Protein AF-A0A6H1TXL0-F1 (afdb_monomer_lite)

Structure (mmCIF, N/CA/C/O backbone):
data_AF-A0A6H1TXL0-F1
#
_entry.id   AF-A0A6H1TXL0-F1
#
loop_
_atom_site.group_PDB
_atom_site.id
_atom_site.type_symbol
_atom_site.label_atom_id
_atom_site.label_alt_id
_atom_site.label_comp_id
_atom_site.label_asym_id
_atom_site.label_entity_id
_atom_site.label_seq_id
_atom_site.pdbx_PDB_ins_code
_atom_site.Cartn_x
_atom_site.Cartn_y
_atom_site.Cartn_z
_atom_site.occupancy
_atom_site.B_iso_or_equiv
_atom_site.auth_seq_id
_atom_site.auth_comp_id
_atom_site.auth_asym_id
_atom_site.auth_atom_id
_atom_site.pdbx_PDB_model_num
ATOM 1 N N . MET A 1 1 ? -19.248 -15.269 4.888 1.00 88.00 1 MET A N 1
ATOM 2 C CA . MET A 1 1 ? -17.971 -15.204 5.630 1.00 88.00 1 MET A CA 1
ATOM 3 C C . MET A 1 1 ? -17.251 -13.867 5.451 1.00 88.00 1 MET A C 1
ATOM 5 O O . MET A 1 1 ? -17.210 -13.134 6.424 1.00 88.00 1 MET A O 1
ATOM 9 N N . LEU A 1 2 ? -16.731 -13.494 4.269 1.00 94.62 2 LEU A N 1
ATOM 10 C CA . LEU A 1 2 ? -15.986 -12.222 4.101 1.00 94.62 2 LEU A CA 1
ATOM 11 C C . LEU A 1 2 ? -16.829 -10.954 4.367 1.00 94.62 2 LEU A C 1
ATOM 13 O O . LEU A 1 2 ? -16.350 -10.015 4.999 1.00 94.62 2 LEU A O 1
ATOM 17 N N . GLU A 1 3 ? -18.099 -10.939 3.955 1.00 94.81 3 GLU A N 1
ATOM 18 C CA . GLU A 1 3 ? -19.028 -9.833 4.253 1.00 94.81 3 GLU A CA 1
ATOM 19 C C . GLU A 1 3 ? -19.375 -9.744 5.749 1.00 94.81 3 GLU A C 1
ATOM 21 O O . GLU A 1 3 ? -19.345 -8.669 6.339 1.00 94.81 3 GLU A O 1
ATOM 26 N N . GLU A 1 4 ? -19.658 -10.879 6.394 1.00 96.31 4 GLU A N 1
ATOM 27 C CA . GLU A 1 4 ? -19.942 -10.940 7.838 1.00 96.31 4 GLU A CA 1
ATOM 28 C C . GLU A 1 4 ? -18.731 -10.473 8.658 1.00 96.31 4 GLU A C 1
ATOM 30 O O . GLU A 1 4 ? -18.871 -9.738 9.637 1.00 96.31 4 GLU A O 1
ATOM 35 N N . ASN A 1 5 ? -17.533 -10.860 8.218 1.00 97.69 5 ASN A N 1
ATOM 36 C CA . ASN A 1 5 ? -16.262 -10.399 8.755 1.00 97.69 5 ASN A CA 1
ATOM 37 C C . ASN A 1 5 ? -16.117 -8.875 8.641 1.00 97.69 5 ASN A C 1
ATOM 39 O O . ASN A 1 5 ? -15.730 -8.235 9.622 1.00 97.69 5 ASN A O 1
ATOM 43 N N . ARG A 1 6 ? -16.480 -8.281 7.492 1.00 97.44 6 ARG A N 1
ATOM 44 C CA . ARG A 1 6 ? -16.504 -6.820 7.317 1.00 97.44 6 ARG A CA 1
ATOM 45 C C . ARG A 1 6 ? -17.437 -6.163 8.333 1.00 97.44 6 ARG A C 1
ATOM 47 O O . ARG A 1 6 ? -17.017 -5.235 9.017 1.00 97.44 6 ARG A O 1
ATOM 54 N N . GLU A 1 7 ? -18.677 -6.630 8.466 1.00 97.31 7 GLU A N 1
ATOM 55 C CA . GLU A 1 7 ? -19.635 -6.015 9.396 1.00 97.31 7 GLU A CA 1
ATOM 56 C C . GLU A 1 7 ? -19.170 -6.117 10.854 1.00 97.31 7 GLU A C 1
ATOM 58 O O . GLU A 1 7 ? -19.226 -5.134 11.595 1.00 97.31 7 GLU A O 1
ATOM 63 N N . ARG A 1 8 ? -18.621 -7.270 11.254 1.00 97.69 8 ARG A N 1
ATOM 64 C CA . ARG A 1 8 ? -18.026 -7.460 12.584 1.00 97.69 8 ARG A CA 1
ATOM 65 C C . ARG A 1 8 ? -16.848 -6.513 12.824 1.00 97.69 8 ARG A C 1
ATOM 67 O O . ARG A 1 8 ? -16.757 -5.916 13.896 1.00 97.69 8 ARG A O 1
ATOM 74 N N . ALA A 1 9 ? -15.963 -6.361 11.842 1.00 97.62 9 ALA A N 1
ATOM 75 C CA . ALA A 1 9 ? -14.841 -5.434 11.922 1.00 97.62 9 ALA A CA 1
ATOM 76 C C . ALA A 1 9 ? -15.310 -3.979 12.049 1.00 97.62 9 ALA A C 1
ATOM 78 O O . ALA A 1 9 ? -14.835 -3.252 12.917 1.00 97.62 9 ALA A O 1
ATOM 79 N N . LEU A 1 10 ? -16.286 -3.560 11.240 1.00 97.88 10 LEU A N 1
ATOM 80 C CA . LEU A 1 10 ? -16.841 -2.207 11.284 1.00 97.88 10 LEU A CA 1
ATOM 81 C C . LEU A 1 10 ? -17.533 -1.900 12.616 1.00 97.88 10 LEU A C 1
ATOM 83 O O . LEU A 1 10 ? -17.437 -0.776 13.103 1.00 97.88 10 LEU A O 1
ATOM 87 N N . GLN A 1 11 ? -18.213 -2.880 13.215 1.00 97.81 11 GLN A N 1
ATOM 88 C CA . GLN A 1 11 ? -18.788 -2.748 14.557 1.00 97.81 11 GLN A CA 1
ATOM 89 C C . GLN A 1 11 ? -17.701 -2.602 15.624 1.00 97.81 11 GLN A C 1
ATOM 91 O O . GLN A 1 11 ? -17.821 -1.745 16.497 1.00 97.81 11 GLN A O 1
ATOM 96 N N . PHE A 1 12 ? -16.630 -3.394 15.536 1.00 97.94 12 PHE A N 1
ATOM 97 C CA . PHE A 1 12 ? -15.495 -3.285 16.451 1.00 97.94 12 PHE A CA 1
ATOM 98 C C . PHE A 1 12 ? -14.816 -1.910 16.352 1.00 97.94 12 PHE A C 1
ATOM 100 O O . PHE A 1 12 ? -14.609 -1.259 17.373 1.00 97.94 12 PHE A O 1
ATOM 107 N N . ILE A 1 13 ? -14.541 -1.436 15.130 1.00 97.50 13 ILE A N 1
ATOM 108 C CA . ILE A 1 13 ? -13.955 -0.110 14.883 1.00 97.50 13 ILE A CA 1
ATOM 109 C C . ILE A 1 13 ? -14.854 0.991 15.457 1.00 97.50 13 ILE A C 1
ATOM 111 O O . ILE A 1 13 ? -14.370 1.846 16.192 1.00 97.50 13 ILE A O 1
ATOM 115 N N . ALA A 1 14 ? -16.162 0.942 15.189 1.00 96.12 14 ALA A N 1
ATOM 116 C CA . ALA A 1 14 ? -17.111 1.923 15.716 1.00 96.12 14 ALA A CA 1
ATOM 117 C C . ALA A 1 14 ? -17.178 1.926 17.256 1.00 96.12 14 ALA A C 1
ATOM 119 O O . ALA A 1 14 ? -17.393 2.977 17.855 1.00 96.12 14 ALA A O 1
ATOM 120 N N . GLY A 1 15 ? -16.973 0.772 17.902 1.00 96.44 15 GLY A N 1
ATOM 121 C CA . GLY A 1 15 ? -16.854 0.679 19.359 1.00 96.44 15 GLY A CA 1
ATOM 122 C C . GLY A 1 15 ? -15.650 1.455 19.897 1.00 96.44 15 GLY A C 1
ATOM 123 O O . GLY A 1 15 ? -15.807 2.260 20.808 1.00 96.44 15 GLY A O 1
ATOM 124 N N . ILE A 1 16 ? -14.476 1.286 19.277 1.00 95.50 16 ILE A N 1
ATOM 125 C CA . ILE A 1 16 ? -13.264 2.044 19.634 1.00 95.50 16 ILE A CA 1
ATOM 126 C C . ILE A 1 16 ? -13.461 3.548 19.391 1.00 95.50 16 ILE A C 1
ATOM 128 O O . ILE A 1 16 ? -13.105 4.362 20.238 1.00 95.50 16 ILE A O 1
ATOM 132 N N . GLU A 1 17 ? -14.071 3.931 18.266 1.00 94.06 17 GLU A N 1
ATOM 133 C CA . GLU A 1 17 ? -14.386 5.337 17.964 1.00 94.06 17 GLU A CA 1
ATOM 134 C C . GLU A 1 17 ? -15.295 5.968 19.031 1.00 94.06 17 GLU A C 1
ATOM 136 O O . GLU A 1 17 ? -15.066 7.106 19.441 1.00 94.06 17 GLU A O 1
ATOM 141 N N . ALA A 1 18 ? -16.292 5.227 19.526 1.00 93.38 18 ALA A N 1
ATOM 142 C CA . ALA A 1 18 ? -17.207 5.700 20.565 1.00 93.38 18 ALA A CA 1
ATOM 143 C C . ALA A 1 18 ? -16.524 5.911 21.929 1.00 93.38 18 ALA A C 1
ATOM 145 O O . ALA A 1 18 ? -16.965 6.753 22.711 1.00 93.38 18 ALA A O 1
ATOM 146 N N . GLU A 1 19 ? -15.441 5.184 22.212 1.00 93.19 19 GLU A N 1
ATOM 147 C CA . GLU A 1 19 ? -14.608 5.377 23.407 1.00 93.19 19 GLU A CA 1
ATOM 148 C C . GLU A 1 19 ? -13.614 6.546 23.254 1.00 93.19 19 GLU A C 1
ATOM 150 O O . GLU A 1 19 ? -13.048 7.017 24.242 1.00 93.19 19 GLU A O 1
ATOM 155 N N . MET A 1 20 ? -13.411 7.044 22.028 1.00 90.12 20 MET A N 1
ATOM 156 C CA . MET A 1 20 ? -12.379 8.020 21.662 1.00 90.12 20 MET A CA 1
ATOM 157 C C . MET A 1 20 ? -12.959 9.257 20.948 1.00 90.12 20 MET A C 1
ATOM 159 O O . MET A 1 20 ? -12.411 9.714 19.948 1.00 90.12 20 MET A O 1
ATOM 163 N N . LEU A 1 21 ? -14.051 9.826 21.470 1.00 83.00 21 LEU A N 1
ATOM 164 C CA . LEU A 1 21 ? -14.851 10.867 2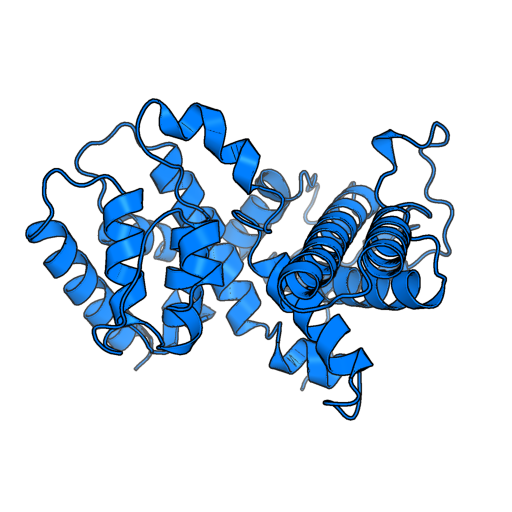0.794 1.00 83.00 21 LEU A CA 1
ATOM 165 C C . LEU A 1 21 ? -14.071 12.117 20.340 1.00 83.00 21 LEU A C 1
ATOM 167 O O . LEU A 1 21 ? -14.399 12.691 19.305 1.00 83.00 21 LEU A O 1
ATOM 171 N N . ASP A 1 22 ? -13.034 12.523 21.077 1.00 83.12 22 ASP A N 1
ATOM 172 C CA . ASP A 1 22 ? -12.213 13.704 20.756 1.00 83.12 22 ASP A CA 1
ATOM 173 C C . ASP A 1 22 ? -10.912 13.360 20.008 1.00 83.12 22 ASP A C 1
ATOM 175 O O . ASP A 1 22 ? -10.079 14.234 19.736 1.00 83.12 22 ASP A O 1
ATOM 179 N N . ALA A 1 23 ? -10.694 12.081 19.695 1.00 86.12 23 ALA A N 1
ATOM 180 C CA . ALA A 1 23 ? -9.475 11.631 19.050 1.00 86.12 23 ALA A CA 1
ATOM 181 C C . ALA A 1 23 ? -9.456 11.985 17.558 1.00 86.12 23 ALA A C 1
ATOM 183 O O . ALA A 1 23 ? -10.449 11.914 16.837 1.00 86.12 23 ALA A O 1
ATOM 184 N N . SER A 1 24 ? -8.272 12.345 17.072 1.00 86.81 24 SER A N 1
ATOM 185 C CA . SER A 1 24 ? -8.011 12.472 15.638 1.00 86.81 24 SER A CA 1
ATOM 186 C C . SER A 1 24 ? -8.031 11.108 14.943 1.00 86.81 24 SER A C 1
ATOM 188 O O . SER A 1 24 ? -7.726 10.085 15.560 1.00 86.81 24 SER A O 1
ATOM 190 N N . ALA A 1 25 ? -8.273 11.096 13.628 1.00 88.88 25 ALA A N 1
ATOM 191 C CA . ALA A 1 25 ? -8.165 9.884 12.813 1.00 88.88 25 ALA A CA 1
ATOM 192 C C . ALA A 1 25 ? -6.799 9.191 12.979 1.00 88.88 25 ALA A C 1
ATOM 194 O O . ALA A 1 25 ? -6.734 7.966 13.018 1.00 88.88 25 ALA A O 1
ATOM 195 N N . TYR A 1 26 ? -5.719 9.964 13.154 1.00 88.12 26 TYR A N 1
ATOM 196 C CA . TYR A 1 26 ? -4.387 9.431 13.440 1.00 88.12 26 TYR A CA 1
ATOM 197 C C . TYR A 1 26 ? -4.372 8.617 14.739 1.00 88.12 26 TYR A C 1
ATOM 199 O O . TYR A 1 26 ? -3.899 7.483 14.752 1.00 88.12 26 TYR A O 1
ATOM 207 N N . GLN A 1 27 ? -4.915 9.162 15.830 1.00 88.69 27 GLN A N 1
ATOM 208 C CA . GLN A 1 27 ? -4.963 8.462 17.117 1.00 88.69 27 GLN A CA 1
ATOM 209 C C . GLN A 1 27 ? -5.818 7.195 17.033 1.00 88.69 27 GLN A C 1
ATOM 211 O O . GLN A 1 27 ? -5.388 6.151 17.515 1.00 88.69 27 GLN A O 1
ATOM 216 N N . ILE A 1 28 ? -6.979 7.272 16.376 1.00 91.94 28 ILE A N 1
ATOM 217 C CA . ILE A 1 28 ? -7.878 6.126 16.204 1.00 91.94 28 ILE A CA 1
ATOM 218 C C . ILE A 1 28 ? -7.192 5.042 15.360 1.00 91.94 28 ILE A C 1
ATOM 220 O O . ILE A 1 28 ? -7.117 3.900 15.796 1.00 91.94 28 ILE A O 1
ATOM 224 N N . ALA A 1 29 ? -6.610 5.375 14.202 1.00 92.56 29 ALA A N 1
ATOM 225 C CA . ALA A 1 29 ? -5.931 4.401 13.339 1.00 92.56 29 ALA A CA 1
ATOM 226 C C . ALA A 1 29 ? -4.762 3.693 14.050 1.00 92.56 29 ALA A C 1
ATOM 228 O O . ALA A 1 29 ? -4.593 2.479 13.924 1.00 92.56 29 ALA A O 1
ATOM 229 N N . ASN A 1 30 ? -3.980 4.432 14.843 1.00 89.88 30 ASN A N 1
ATOM 230 C CA . ASN A 1 30 ? -2.899 3.860 15.646 1.00 89.88 30 ASN A CA 1
ATOM 231 C C . ASN A 1 30 ? -3.411 2.967 16.785 1.00 89.88 30 ASN A C 1
ATOM 233 O O . ASN A 1 30 ? -2.773 1.961 17.093 1.00 89.88 30 ASN A O 1
ATOM 237 N N . GLU A 1 31 ? -4.551 3.296 17.395 1.00 93.44 31 GLU A N 1
ATOM 238 C CA . GLU A 1 31 ? -5.180 2.434 18.397 1.00 93.44 31 GLU A CA 1
ATOM 239 C C . GLU A 1 31 ? -5.728 1.151 17.755 1.00 93.44 31 GLU A C 1
ATOM 241 O O . GLU A 1 31 ? -5.437 0.057 18.236 1.00 93.44 31 GLU A O 1
ATOM 246 N N . LEU A 1 32 ? -6.418 1.249 16.614 1.00 95.00 32 LEU A N 1
ATOM 247 C CA . LEU A 1 32 ? -6.925 0.092 15.865 1.00 95.00 32 LEU A CA 1
ATOM 248 C C . LEU A 1 32 ? -5.805 -0.883 15.487 1.00 95.00 32 LEU A C 1
ATOM 250 O O . LEU A 1 32 ? -5.975 -2.097 15.595 1.00 95.00 32 LEU A O 1
ATOM 254 N N . ARG A 1 33 ? -4.626 -0.372 15.117 1.00 93.00 33 ARG A N 1
ATOM 255 C CA . ARG A 1 33 ? -3.455 -1.195 14.789 1.00 93.00 33 ARG A CA 1
ATOM 256 C C . ARG A 1 33 ? -3.038 -2.146 15.914 1.00 93.00 33 ARG A C 1
ATOM 258 O O . ARG A 1 33 ? -2.497 -3.218 15.646 1.00 93.00 33 ARG A O 1
ATOM 265 N N . ARG A 1 34 ? -3.329 -1.820 17.173 1.00 93.38 34 ARG A N 1
ATOM 266 C CA . ARG A 1 34 ? -3.050 -2.679 18.340 1.00 93.38 34 ARG A CA 1
ATOM 267 C C . ARG A 1 34 ? -3.901 -3.944 18.376 1.00 93.38 34 ARG A C 1
ATOM 269 O O . ARG A 1 34 ? -3.551 -4.874 19.099 1.00 93.38 34 ARG A O 1
ATOM 276 N N . TYR A 1 35 ? -4.973 -3.983 17.591 1.00 95.81 35 TYR A N 1
ATOM 277 C CA . TYR A 1 35 ? -5.910 -5.098 17.487 1.00 95.81 35 TYR A CA 1
ATOM 278 C C . TYR A 1 35 ? -5.720 -5.937 16.206 1.00 95.81 35 TYR A C 1
ATOM 280 O O . TYR A 1 35 ? -6.608 -6.706 15.840 1.00 95.81 35 TYR A O 1
ATOM 288 N N . THR A 1 36 ? -4.586 -5.771 15.511 1.00 94.12 36 THR A N 1
ATOM 289 C CA . THR A 1 36 ? -4.253 -6.469 14.253 1.00 94.12 36 THR A CA 1
ATOM 290 C C . THR A 1 36 ? -3.357 -7.697 14.501 1.00 94.12 36 THR A C 1
ATOM 292 O O . THR A 1 36 ? -3.784 -8.652 15.142 1.00 94.12 36 THR A O 1
ATOM 295 N N . ARG A 1 37 ? -2.100 -7.694 14.034 1.00 90.50 37 ARG A N 1
ATOM 296 C CA . ARG A 1 37 ? -1.104 -8.754 14.245 1.00 90.50 37 ARG A CA 1
ATOM 297 C C . ARG A 1 37 ? 0.068 -8.234 15.044 1.00 90.50 37 ARG A C 1
ATOM 299 O O . ARG A 1 37 ? 0.620 -7.188 14.725 1.00 90.50 37 ARG A O 1
ATOM 306 N N . LYS A 1 38 ? 0.573 -9.056 15.966 1.00 86.94 38 LYS A N 1
ATOM 307 C CA . LYS A 1 38 ? 1.751 -8.729 16.784 1.00 86.94 38 LYS A CA 1
ATOM 308 C C . LYS A 1 38 ? 2.974 -8.291 15.960 1.00 86.94 38 LYS A C 1
ATOM 310 O O . LYS A 1 38 ? 3.743 -7.449 16.418 1.00 86.94 38 LYS A O 1
ATOM 315 N N . SER A 1 39 ? 3.170 -8.837 14.757 1.00 83.94 39 SER A N 1
ATOM 316 C CA . SER A 1 39 ? 4.256 -8.436 13.847 1.00 83.94 39 SER A CA 1
ATOM 317 C C . SER A 1 39 ? 4.160 -6.972 13.394 1.00 83.94 39 SER A C 1
ATOM 319 O O . SER A 1 39 ? 5.198 -6.347 13.171 1.00 83.94 39 SER A O 1
ATOM 321 N N . TYR A 1 40 ? 2.955 -6.396 13.341 1.00 81.69 40 TYR A N 1
ATOM 322 C CA . TYR A 1 40 ? 2.694 -5.001 12.974 1.00 81.69 40 TYR A CA 1
ATOM 323 C C . TYR A 1 40 ? 2.818 -4.011 14.139 1.00 81.69 40 TYR A C 1
ATOM 325 O O . TYR A 1 40 ? 2.654 -2.814 13.924 1.00 81.69 40 TYR A O 1
ATOM 333 N N . ASN A 1 41 ? 3.160 -4.474 15.344 1.00 77.88 41 ASN A N 1
ATOM 334 C CA . ASN A 1 41 ? 3.242 -3.674 16.575 1.00 77.88 41 ASN A CA 1
ATOM 335 C C . ASN A 1 41 ? 4.684 -3.430 17.052 1.00 77.88 41 ASN A C 1
ATOM 337 O O . ASN A 1 41 ? 4.935 -3.177 18.229 1.00 77.88 41 ASN A O 1
ATOM 341 N N . ASN A 1 42 ? 5.664 -3.582 16.163 1.00 74.25 42 ASN A N 1
ATOM 342 C CA . ASN A 1 42 ? 7.076 -3.490 16.521 1.00 74.25 42 ASN A CA 1
ATOM 343 C C . ASN A 1 42 ? 7.605 -2.035 16.495 1.00 74.25 42 ASN A C 1
ATOM 345 O O . ASN A 1 42 ? 6.945 -1.110 16.020 1.00 74.25 42 ASN A O 1
ATOM 349 N N . LEU A 1 43 ? 8.835 -1.837 16.985 1.00 70.25 43 LEU A N 1
ATOM 350 C CA . LEU A 1 43 ? 9.473 -0.518 17.093 1.00 70.25 43 LEU A CA 1
ATOM 351 C C . LEU A 1 43 ? 9.578 0.238 15.755 1.00 70.25 43 LEU A C 1
ATOM 353 O O . LEU A 1 43 ? 9.523 1.463 15.756 1.00 70.25 43 LEU A O 1
ATOM 357 N N . GLN A 1 44 ? 9.724 -0.456 14.622 1.00 69.19 44 GLN A N 1
ATOM 358 C CA . GLN A 1 44 ? 9.798 0.187 13.305 1.00 69.19 44 GLN A CA 1
ATOM 359 C C . GLN A 1 44 ? 8.521 0.971 13.010 1.00 69.19 44 GLN A C 1
ATOM 361 O O . GLN A 1 44 ? 8.591 2.117 12.573 1.00 69.19 44 GLN A O 1
ATOM 366 N N . PHE A 1 45 ? 7.368 0.380 13.313 1.00 69.81 45 PHE A N 1
ATOM 367 C CA . PHE A 1 45 ? 6.084 1.036 13.114 1.00 69.81 45 PHE A CA 1
ATOM 368 C C . PHE A 1 45 ? 5.841 2.135 14.130 1.00 69.81 45 PHE A C 1
ATOM 370 O O . PHE A 1 45 ? 5.367 3.195 13.748 1.00 69.81 45 PHE A O 1
ATOM 377 N N . ALA A 1 46 ? 6.279 1.953 15.376 1.00 70.31 46 ALA A N 1
ATOM 378 C CA . ALA A 1 46 ? 6.223 3.032 16.354 1.00 70.31 46 ALA A CA 1
ATOM 379 C C . ALA A 1 46 ? 7.048 4.261 15.933 1.00 70.31 46 ALA A C 1
ATOM 381 O O . ALA A 1 46 ? 6.646 5.391 16.199 1.00 70.31 46 ALA A O 1
ATOM 382 N N . ILE A 1 47 ? 8.178 4.059 15.246 1.00 68.69 47 ILE A N 1
ATOM 383 C CA . ILE A 1 47 ? 8.975 5.147 14.661 1.00 68.69 47 ILE A CA 1
ATOM 384 C C . ILE A 1 47 ? 8.264 5.754 13.446 1.00 68.69 47 ILE A C 1
ATOM 386 O O . ILE A 1 47 ? 8.220 6.975 13.326 1.00 68.69 47 ILE A O 1
ATOM 390 N N . ALA A 1 48 ? 7.718 4.926 12.549 1.00 66.38 48 ALA A N 1
ATOM 391 C CA . ALA A 1 48 ? 7.046 5.399 11.338 1.00 66.38 48 ALA A CA 1
ATOM 392 C C . ALA A 1 48 ? 5.796 6.229 11.661 1.00 66.38 48 ALA A C 1
ATOM 394 O O . ALA A 1 48 ? 5.575 7.286 11.069 1.00 66.38 48 ALA A O 1
ATOM 395 N N . THR A 1 49 ? 5.004 5.788 12.635 1.00 65.62 49 THR A N 1
ATOM 396 C CA . THR A 1 49 ? 3.802 6.503 13.049 1.00 65.62 49 THR A CA 1
ATOM 397 C C . THR A 1 49 ? 4.101 7.607 14.053 1.00 65.62 49 THR A C 1
ATOM 399 O O . THR A 1 49 ? 3.401 8.605 14.017 1.00 65.62 49 THR A O 1
ATOM 402 N N . LEU A 1 50 ? 5.178 7.510 14.846 1.00 71.31 50 LEU A N 1
ATOM 403 C CA . LEU A 1 50 ? 5.424 8.291 16.073 1.00 71.31 50 LEU A CA 1
ATOM 404 C C . LEU A 1 50 ? 4.427 7.956 17.197 1.00 71.31 50 LEU A C 1
ATOM 406 O O . LEU A 1 50 ? 4.029 8.825 17.977 1.00 71.31 50 LEU A O 1
ATOM 410 N N . SER A 1 51 ? 4.027 6.685 17.294 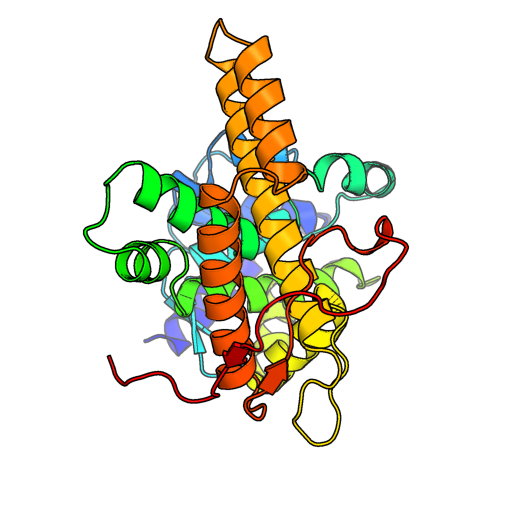1.00 74.94 51 SER A N 1
ATOM 411 C CA . SER A 1 51 ? 3.126 6.187 18.336 1.00 74.94 51 SER A CA 1
ATOM 412 C C . SER A 1 51 ? 3.543 4.798 18.834 1.00 74.94 51 SER A C 1
ATOM 414 O O . SER A 1 51 ? 3.623 3.868 18.032 1.00 74.94 51 SER A O 1
ATOM 416 N N . PRO A 1 52 ? 3.791 4.592 20.141 1.00 77.25 52 PRO A N 1
ATOM 417 C CA . PRO A 1 52 ? 3.948 3.254 20.704 1.00 77.25 52 PRO A CA 1
ATOM 418 C C . PRO A 1 52 ? 2.640 2.460 20.580 1.00 77.25 52 PRO A C 1
ATOM 420 O O . PRO A 1 52 ? 1.592 2.895 21.052 1.00 77.25 52 PRO A O 1
ATOM 423 N N . GLN A 1 53 ? 2.698 1.280 19.967 1.00 75.69 53 GLN A N 1
ATOM 424 C CA . GLN A 1 53 ? 1.516 0.472 19.654 1.00 75.69 53 GLN A CA 1
ATOM 425 C C . GLN A 1 53 ? 1.618 -0.920 20.279 1.00 75.69 53 GLN A C 1
ATOM 427 O O . GLN A 1 53 ? 1.769 -1.906 19.563 1.00 75.69 53 GLN A O 1
ATOM 432 N N . ASP A 1 54 ? 1.528 -1.036 21.604 1.00 85.31 54 ASP A N 1
ATOM 433 C CA . ASP A 1 54 ? 1.563 -2.361 22.238 1.00 85.31 54 ASP A CA 1
ATOM 434 C C . ASP A 1 54 ? 0.372 -3.212 21.789 1.00 85.31 54 ASP A C 1
ATOM 436 O O . ASP A 1 54 ? -0.774 -2.760 21.850 1.00 85.31 54 ASP A O 1
ATOM 440 N N . TYR A 1 55 ? 0.640 -4.450 21.380 1.00 90.00 55 TYR A N 1
ATOM 441 C CA . TYR A 1 55 ? -0.375 -5.406 20.936 1.00 90.00 55 TYR A CA 1
ATOM 442 C C . TYR A 1 55 ? -1.428 -5.679 22.027 1.00 90.00 55 TYR A C 1
ATOM 444 O O . TYR A 1 55 ? -1.081 -6.000 23.166 1.00 90.00 55 TYR A O 1
ATOM 452 N N . ARG A 1 56 ? -2.714 -5.581 21.668 1.00 92.00 56 ARG A N 1
ATOM 453 C CA . ARG A 1 56 ? -3.884 -5.761 22.551 1.00 92.00 56 ARG A CA 1
ATOM 454 C C . ARG A 1 56 ? -4.807 -6.910 22.140 1.00 92.00 56 ARG A C 1
ATOM 456 O O . ARG A 1 56 ? -5.632 -7.331 22.948 1.00 92.00 56 ARG A O 1
ATOM 463 N N . GLY A 1 57 ? -4.668 -7.441 20.928 1.00 91.69 57 GLY A N 1
ATOM 464 C CA . GLY A 1 57 ? -5.449 -8.583 20.451 1.00 91.69 57 GLY A CA 1
ATOM 465 C C . GLY A 1 57 ? -5.470 -8.682 18.927 1.00 91.69 57 GLY A C 1
ATOM 466 O O . GLY A 1 57 ? -4.816 -7.894 18.255 1.00 91.69 57 GLY A O 1
ATOM 467 N N . SER A 1 58 ? -6.205 -9.660 18.397 1.00 94.81 58 SER A N 1
ATOM 468 C CA . SER A 1 58 ? -6.271 -9.984 16.964 1.00 94.81 58 SER A CA 1
ATOM 469 C C . SER A 1 58 ? -7.680 -9.855 16.378 1.00 94.81 58 SER A C 1
ATOM 471 O O . SER A 1 58 ? -8.046 -10.543 15.430 1.00 94.81 58 SER A O 1
ATOM 473 N N . GLN A 1 59 ? -8.517 -9.001 16.968 1.00 97.38 59 GLN A N 1
ATOM 474 C CA . GLN A 1 59 ? -9.910 -8.799 16.565 1.00 97.38 59 GLN A CA 1
ATOM 475 C C . GLN A 1 59 ? -10.052 -8.265 15.133 1.00 97.38 59 GLN A C 1
ATOM 477 O O . GLN A 1 59 ? -11.123 -8.427 14.556 1.00 97.38 59 GLN A O 1
ATOM 482 N N . LEU A 1 60 ? -9.003 -7.645 14.582 1.00 96.50 60 LEU A N 1
ATOM 483 C CA . LEU A 1 60 ? -8.923 -7.142 13.208 1.00 96.50 60 LEU A CA 1
ATOM 484 C C . LEU A 1 60 ? -7.984 -7.983 12.319 1.00 96.50 60 LEU A C 1
ATOM 486 O O . LEU A 1 60 ? -7.721 -7.597 11.186 1.00 96.50 60 LEU A O 1
ATOM 490 N N . ASP A 1 61 ? -7.486 -9.127 12.805 1.00 96.25 61 ASP A N 1
ATOM 491 C CA . ASP A 1 61 ? -6.712 -10.093 12.013 1.00 96.25 61 ASP A CA 1
ATOM 492 C C . ASP A 1 61 ? -7.635 -11.086 11.305 1.00 96.25 61 ASP A C 1
ATOM 494 O O . ASP A 1 61 ? -7.875 -12.205 11.762 1.00 96.25 61 ASP A O 1
ATOM 498 N N . LEU A 1 62 ? -8.232 -10.622 10.212 1.00 95.69 62 LEU A N 1
ATOM 499 C CA . LEU A 1 62 ? -9.177 -11.386 9.408 1.00 95.69 62 LEU A CA 1
ATOM 500 C C . LEU A 1 62 ? -9.221 -10.868 7.968 1.00 95.69 62 LEU A C 1
ATOM 502 O O . LEU A 1 62 ? -8.908 -9.710 7.701 1.00 95.69 62 LEU A O 1
ATOM 506 N N . ALA A 1 63 ? -9.665 -11.724 7.050 1.00 97.38 63 ALA A N 1
ATOM 507 C CA . ALA A 1 63 ? -9.987 -11.321 5.688 1.00 97.38 63 ALA A CA 1
ATOM 508 C C . ALA A 1 63 ? -11.413 -10.749 5.620 1.00 97.38 63 ALA A C 1
ATOM 510 O O . ALA A 1 63 ? -12.346 -11.306 6.217 1.00 97.38 63 ALA A O 1
ATOM 511 N N . VAL A 1 64 ? -11.584 -9.654 4.883 1.00 97.94 64 VAL A N 1
ATOM 512 C CA . VAL A 1 64 ? -12.873 -8.990 4.637 1.00 97.94 64 VAL A CA 1
ATOM 513 C C . VAL A 1 64 ? -13.092 -8.785 3.143 1.00 97.94 64 VAL A C 1
ATOM 515 O O . VAL A 1 64 ? -12.137 -8.734 2.377 1.00 97.94 64 VAL A O 1
ATOM 518 N N . ASP A 1 65 ? -14.348 -8.624 2.736 1.00 97.38 65 ASP A N 1
ATOM 519 C CA . ASP A 1 65 ? -14.678 -8.143 1.393 1.00 97.38 65 ASP A CA 1
ATOM 520 C C . ASP A 1 65 ? -14.813 -6.613 1.409 1.00 97.38 65 ASP A C 1
ATOM 522 O O . ASP A 1 65 ? -15.670 -6.078 2.122 1.00 97.38 65 ASP A O 1
ATOM 526 N N . LEU A 1 66 ? -14.003 -5.906 0.614 1.00 96.81 66 LEU A N 1
ATOM 527 C CA . LEU A 1 66 ? -14.192 -4.481 0.326 1.00 96.81 66 LEU A CA 1
ATOM 528 C C . LEU A 1 66 ? -14.212 -4.242 -1.186 1.00 96.81 66 LEU A C 1
ATOM 530 O O . LEU A 1 66 ? -13.291 -4.628 -1.897 1.00 96.81 66 LEU A O 1
ATOM 534 N N . SER A 1 67 ? -15.260 -3.573 -1.678 1.00 96.75 67 SER A N 1
ATOM 535 C CA . SER A 1 67 ? -15.449 -3.258 -3.098 1.00 96.75 67 SER A CA 1
ATOM 536 C C . SER A 1 67 ? -15.395 -4.463 -4.052 1.00 96.75 67 SER A C 1
ATOM 538 O O . SER A 1 67 ? -15.118 -4.280 -5.241 1.00 96.75 67 SER A O 1
ATOM 540 N N . GLY A 1 68 ? -15.691 -5.671 -3.555 1.00 94.88 68 GLY A N 1
ATOM 541 C CA . GLY A 1 68 ? -15.636 -6.920 -4.317 1.00 94.88 68 GLY A CA 1
ATOM 542 C C . GLY A 1 68 ? -14.261 -7.598 -4.346 1.00 94.88 68 GLY A C 1
ATOM 543 O O . GLY A 1 68 ? -14.076 -8.530 -5.129 1.00 94.88 68 GLY A O 1
ATOM 544 N N . GLU A 1 69 ? -13.295 -7.131 -3.550 1.00 96.44 69 GLU A N 1
ATOM 545 C CA . GLU A 1 69 ? -11.983 -7.761 -3.387 1.00 96.44 69 GLU A CA 1
ATOM 546 C C . GLU A 1 69 ? -11.788 -8.280 -1.962 1.00 96.44 69 GLU A C 1
ATOM 548 O O . GLU A 1 69 ? -12.235 -7.674 -0.983 1.00 96.44 69 GLU A O 1
ATOM 553 N N . GLU A 1 70 ? -11.052 -9.385 -1.853 1.00 97.50 70 GLU A N 1
ATOM 554 C CA . GLU A 1 70 ? -10.551 -9.867 -0.573 1.00 97.50 70 GLU A CA 1
ATOM 555 C C . GLU A 1 70 ? -9.428 -8.949 -0.077 1.00 97.50 70 GLU A C 1
ATOM 557 O O . GLU A 1 70 ? -8.452 -8.691 -0.783 1.00 97.50 70 GLU A O 1
ATOM 562 N N . ILE A 1 71 ? -9.579 -8.467 1.153 1.00 97.06 71 ILE A N 1
ATOM 563 C CA . ILE A 1 71 ? -8.651 -7.572 1.838 1.00 97.06 71 ILE A CA 1
ATOM 564 C C . ILE A 1 71 ? -8.184 -8.246 3.120 1.00 97.06 71 ILE A C 1
ATOM 566 O O . ILE A 1 71 ? -9.000 -8.641 3.957 1.00 97.06 71 ILE A O 1
ATOM 570 N N . ASP A 1 72 ? -6.870 -8.301 3.318 1.00 97.12 72 ASP A N 1
ATOM 571 C CA . ASP A 1 72 ? -6.290 -8.568 4.629 1.00 97.12 72 ASP A CA 1
ATOM 572 C C . ASP A 1 72 ? -6.479 -7.324 5.502 1.00 97.12 72 ASP A C 1
ATOM 574 O O . ASP A 1 72 ? -5.821 -6.296 5.295 1.00 97.12 72 ASP A O 1
ATOM 578 N N . LEU A 1 73 ? -7.402 -7.401 6.463 1.00 97.12 73 LEU A N 1
ATOM 579 C CA . LEU A 1 73 ? -7.771 -6.255 7.284 1.00 97.12 73 LEU A CA 1
ATOM 580 C C . LEU A 1 73 ? -6.644 -5.832 8.234 1.00 97.12 73 LEU A C 1
ATOM 582 O O . LEU A 1 73 ? -6.486 -4.637 8.490 1.00 97.12 73 LEU A O 1
ATOM 586 N N . ALA A 1 74 ? -5.838 -6.775 8.729 1.00 95.50 74 ALA A N 1
ATOM 587 C CA . ALA A 1 74 ? -4.705 -6.447 9.584 1.00 95.50 74 ALA A CA 1
ATOM 588 C C . ALA A 1 74 ? -3.660 -5.649 8.803 1.00 95.50 74 ALA A C 1
ATOM 590 O O . ALA A 1 74 ? -3.192 -4.620 9.296 1.00 95.50 74 ALA A O 1
ATOM 591 N N . HIS A 1 75 ? -3.352 -6.087 7.579 1.00 94.75 75 HIS A N 1
ATOM 592 C CA . HIS A 1 75 ? -2.479 -5.350 6.671 1.00 94.75 75 HIS A CA 1
ATOM 593 C C . HIS A 1 75 ? -3.073 -3.975 6.342 1.00 94.75 75 HIS A C 1
ATOM 595 O O . HIS A 1 75 ? -2.398 -2.959 6.475 1.00 94.75 75 HIS A O 1
ATOM 601 N N . PHE A 1 76 ? -4.356 -3.911 5.979 1.00 96.56 76 PHE A N 1
ATOM 602 C CA . PHE A 1 76 ? -5.037 -2.657 5.651 1.00 96.56 76 PHE A CA 1
ATOM 603 C C . PHE A 1 76 ? -4.976 -1.637 6.797 1.00 96.56 76 PHE A C 1
ATOM 605 O O . PHE A 1 76 ? -4.619 -0.487 6.557 1.00 96.56 76 PHE A O 1
ATOM 612 N N . ILE A 1 77 ? -5.282 -2.030 8.040 1.00 95.62 77 ILE A N 1
ATOM 613 C CA . ILE A 1 77 ? -5.248 -1.119 9.198 1.00 95.62 77 ILE A CA 1
ATOM 614 C C . ILE A 1 77 ? -3.814 -0.688 9.523 1.00 95.62 77 ILE A C 1
ATOM 616 O O . ILE A 1 77 ? -3.590 0.479 9.850 1.00 95.62 77 ILE A O 1
ATOM 620 N N . ALA A 1 78 ? -2.844 -1.601 9.410 1.00 90.25 78 ALA A N 1
ATOM 621 C CA . ALA A 1 78 ? -1.433 -1.268 9.561 1.00 90.25 78 ALA A CA 1
ATOM 622 C C . ALA A 1 78 ? -1.008 -0.206 8.532 1.00 90.25 78 ALA A C 1
ATOM 624 O O . ALA A 1 78 ? -0.560 0.879 8.899 1.00 90.25 78 ALA A O 1
ATOM 625 N N . SER A 1 79 ? -1.263 -0.465 7.254 1.00 91.56 79 SER A N 1
ATOM 626 C CA . SER A 1 79 ? -0.973 0.470 6.171 1.00 91.56 79 SER A CA 1
ATOM 627 C C . SER A 1 79 ? -1.723 1.793 6.341 1.00 91.56 79 SER A C 1
ATOM 629 O O . SER A 1 79 ? -1.138 2.855 6.151 1.00 91.56 79 SER A O 1
ATOM 631 N N . LEU A 1 80 ? -2.985 1.769 6.780 1.00 92.88 80 LEU A N 1
ATOM 632 C CA . LEU A 1 80 ? -3.777 2.972 7.035 1.00 92.88 80 LEU A CA 1
ATOM 633 C C . LEU A 1 80 ? -3.164 3.836 8.141 1.00 92.88 80 LEU A C 1
ATOM 635 O O . LEU A 1 80 ? -3.075 5.051 7.975 1.00 92.88 80 LEU A O 1
ATOM 639 N N . SER A 1 81 ? -2.701 3.242 9.246 1.00 88.69 81 SER A N 1
ATOM 640 C CA . SER A 1 81 ? -2.061 4.012 10.324 1.00 88.69 81 SER A CA 1
ATOM 641 C C . SER A 1 81 ? -0.803 4.740 9.852 1.00 88.69 81 SER A C 1
ATOM 643 O O . SER A 1 81 ? -0.464 5.791 10.389 1.00 88.69 81 SER A O 1
ATOM 645 N N . ASP A 1 82 ? -0.124 4.179 8.848 1.00 83.19 82 ASP A N 1
ATOM 646 C CA . ASP A 1 82 ? 1.062 4.773 8.233 1.00 83.19 82 ASP A CA 1
ATOM 647 C C . ASP A 1 82 ? 0.698 5.896 7.246 1.00 83.19 82 ASP A C 1
ATOM 649 O O . ASP A 1 82 ? 1.580 6.651 6.846 1.00 83.19 82 ASP A O 1
ATOM 653 N N . ARG A 1 83 ? -0.580 6.014 6.850 1.00 83.88 83 ARG A N 1
ATOM 654 C CA . ARG A 1 83 ? -1.083 7.009 5.888 1.00 83.88 83 ARG A CA 1
ATOM 655 C C . ARG A 1 83 ? -1.777 8.215 6.506 1.00 83.88 83 ARG A C 1
ATOM 657 O O . ARG A 1 83 ? -1.838 9.280 5.889 1.00 83.88 83 ARG A O 1
ATOM 664 N N . VAL A 1 84 ? -2.377 8.048 7.680 1.00 85.31 84 VAL A N 1
ATOM 665 C CA . VAL A 1 84 ? -3.115 9.146 8.307 1.00 85.31 84 VAL A CA 1
ATOM 666 C C . VAL A 1 84 ? -2.125 10.184 8.839 1.00 85.31 84 VAL A C 1
ATOM 668 O O . VAL A 1 84 ? -1.196 9.855 9.578 1.00 85.31 84 VAL A O 1
ATOM 671 N N . ALA A 1 85 ? -2.323 11.440 8.445 1.00 81.62 85 ALA A N 1
ATOM 672 C CA . ALA A 1 85 ? -1.429 12.541 8.768 1.00 81.62 85 ALA A CA 1
ATOM 673 C C . ALA A 1 85 ? -1.399 12.824 10.277 1.00 81.62 85 ALA A C 1
ATOM 675 O O . ALA A 1 85 ? -2.416 12.733 10.973 1.00 81.62 85 ALA A O 1
ATOM 676 N N . LEU A 1 86 ? -0.230 13.224 10.783 1.00 78.94 86 LEU A N 1
ATOM 677 C CA . LEU A 1 86 ? -0.092 13.686 12.164 1.00 78.94 86 LEU A CA 1
ATOM 678 C C . LEU A 1 86 ? -1.024 14.883 12.442 1.00 78.94 86 LEU A C 1
ATOM 680 O O . LEU A 1 86 ? -1.155 15.765 11.595 1.00 78.94 86 LEU A O 1
ATOM 684 N N . PRO A 1 87 ? -1.650 14.976 13.629 1.00 77.06 87 PRO A N 1
ATOM 685 C CA . PRO A 1 87 ? -2.563 16.070 13.939 1.00 77.06 87 PRO A CA 1
ATOM 686 C C . PRO A 1 87 ? -1.831 17.385 14.268 1.00 77.06 87 PRO A C 1
ATOM 688 O O . PRO A 1 87 ? -0.740 17.401 14.840 1.00 77.06 87 PRO A O 1
ATOM 691 N N . GLY A 1 88 ? -2.484 18.519 13.992 1.00 75.69 88 GLY A N 1
ATOM 692 C CA . GLY A 1 88 ? -2.040 19.848 14.436 1.00 75.69 88 GLY A CA 1
ATOM 693 C C . GLY A 1 88 ? -0.706 20.291 13.823 1.00 75.69 88 GLY A C 1
ATOM 694 O O . GLY A 1 88 ? -0.436 20.039 12.654 1.00 75.69 88 GLY A O 1
ATOM 695 N N . LEU A 1 89 ? 0.149 20.952 14.614 1.00 67.56 89 LEU A N 1
ATOM 696 C CA . LEU A 1 89 ? 1.458 21.446 14.150 1.00 67.56 89 LEU A CA 1
ATOM 697 C C . LEU A 1 89 ? 2.415 20.318 13.725 1.00 67.56 89 LEU A C 1
ATOM 699 O O . LEU A 1 89 ? 3.343 20.568 12.959 1.00 67.56 89 LEU A O 1
ATOM 703 N N . ALA A 1 90 ? 2.181 19.081 14.177 1.00 70.00 90 ALA A N 1
ATOM 704 C CA . ALA A 1 90 ? 2.978 17.926 13.777 1.00 70.00 90 ALA A CA 1
ATOM 705 C C . ALA A 1 90 ? 2.724 17.506 12.315 1.00 70.00 90 ALA A C 1
ATOM 707 O O . ALA A 1 90 ? 3.611 16.919 11.700 1.00 70.00 90 ALA A O 1
ATOM 708 N N . ALA A 1 91 ? 1.586 17.886 11.716 1.00 69.38 91 ALA A N 1
ATOM 709 C CA . ALA A 1 91 ? 1.335 17.701 10.283 1.00 69.38 91 ALA A CA 1
ATOM 710 C C . ALA A 1 91 ? 2.431 18.356 9.423 1.00 69.38 91 ALA A C 1
ATOM 712 O O . ALA A 1 91 ? 2.852 17.811 8.405 1.00 69.38 91 ALA A O 1
ATOM 713 N N . ALA A 1 92 ? 2.947 19.511 9.864 1.00 61.69 92 ALA A N 1
ATOM 714 C CA . ALA A 1 92 ? 3.966 20.266 9.139 1.00 61.69 92 ALA A CA 1
ATOM 715 C C . ALA A 1 92 ? 5.321 19.545 9.064 1.00 61.69 92 ALA A C 1
ATOM 717 O O . ALA A 1 92 ? 6.137 19.884 8.212 1.00 61.69 92 ALA A O 1
ATOM 718 N N . VAL A 1 93 ? 5.566 18.558 9.932 1.00 63.69 93 VAL A N 1
ATOM 719 C CA . VAL A 1 93 ? 6.795 17.750 9.944 1.00 63.69 93 VAL A CA 1
ATOM 720 C C . VAL A 1 93 ? 6.558 16.314 9.480 1.00 63.69 93 VAL A C 1
ATOM 722 O O . VAL A 1 93 ? 7.485 15.511 9.496 1.00 63.69 93 VAL A O 1
ATOM 725 N N . ASP A 1 94 ? 5.353 15.980 9.011 1.00 62.41 94 ASP A N 1
ATOM 726 C CA . ASP A 1 94 ? 5.013 14.617 8.593 1.00 62.41 94 ASP A CA 1
ATOM 727 C C . ASP A 1 94 ? 5.863 14.156 7.393 1.00 62.41 94 ASP A C 1
ATOM 729 O O . ASP A 1 94 ? 6.336 13.016 7.339 1.00 62.41 94 ASP A O 1
ATOM 733 N N . PHE A 1 95 ? 6.208 15.096 6.500 1.00 59.31 95 PHE A N 1
ATOM 734 C CA . PHE A 1 95 ? 7.148 14.871 5.396 1.00 59.31 95 PHE A CA 1
ATOM 735 C C . PHE A 1 95 ? 8.531 14.402 5.877 1.00 59.31 95 PHE A C 1
ATOM 737 O O . PHE A 1 95 ? 9.212 13.664 5.165 1.00 59.31 95 PHE A O 1
ATOM 744 N N . ALA A 1 96 ? 8.950 14.793 7.089 1.00 54.16 96 ALA A N 1
ATOM 745 C CA . ALA A 1 96 ? 10.233 14.400 7.665 1.00 54.16 96 ALA A CA 1
ATOM 746 C C . ALA A 1 96 ? 10.266 12.917 8.059 1.00 54.16 96 ALA A C 1
ATOM 748 O O . ALA A 1 96 ? 11.331 12.410 8.393 1.00 54.16 96 ALA A O 1
ATOM 749 N N . THR A 1 97 ? 9.130 12.215 7.986 1.00 59.47 97 THR A N 1
ATOM 750 C CA . THR A 1 97 ? 9.030 10.757 8.141 1.00 59.47 97 THR A CA 1
ATOM 751 C C . THR A 1 97 ? 8.691 10.035 6.833 1.00 59.47 97 THR A C 1
ATOM 753 O O . THR A 1 97 ? 8.780 8.818 6.778 1.00 59.47 97 THR A O 1
ATOM 756 N N . ALA A 1 98 ? 8.415 10.745 5.732 1.00 56.28 98 ALA A N 1
ATOM 757 C CA . ALA A 1 98 ? 8.077 10.129 4.440 1.00 56.28 98 ALA A CA 1
ATOM 758 C C . ALA A 1 98 ? 9.198 9.237 3.856 1.00 56.28 98 ALA A C 1
ATOM 760 O O . ALA A 1 98 ? 8.942 8.335 3.062 1.00 56.28 98 ALA A O 1
ATOM 761 N N . TRP A 1 99 ? 10.455 9.450 4.263 1.00 50.03 99 TRP A N 1
ATOM 762 C CA . TRP A 1 99 ? 11.598 8.624 3.848 1.00 50.03 99 TRP A CA 1
ATOM 763 C C . TRP A 1 99 ? 11.652 7.244 4.528 1.00 50.03 99 TRP A C 1
ATOM 765 O O . TRP A 1 99 ? 12.443 6.407 4.102 1.00 50.03 99 TRP A O 1
ATOM 775 N N . THR A 1 100 ? 10.817 6.973 5.540 1.00 53.88 100 THR A N 1
ATOM 776 C CA . THR A 1 100 ? 10.696 5.645 6.179 1.00 53.88 100 THR A CA 1
ATOM 777 C C . THR A 1 100 ? 9.695 4.729 5.465 1.00 53.88 100 THR A C 1
ATOM 779 O O . THR A 1 100 ? 9.312 3.694 6.006 1.00 53.88 100 THR A O 1
ATOM 782 N N . ALA A 1 101 ? 9.246 5.126 4.267 1.00 51.28 101 ALA A N 1
ATOM 783 C CA . ALA A 1 101 ? 8.102 4.558 3.549 1.00 51.28 101 ALA A CA 1
ATOM 784 C C . ALA A 1 101 ? 6.750 4.700 4.271 1.00 51.28 101 ALA A C 1
ATOM 786 O O . ALA A 1 101 ? 5.760 4.089 3.858 1.00 51.28 101 ALA A O 1
ATOM 787 N N . LYS A 1 102 ? 6.674 5.581 5.282 1.00 56.84 102 LYS A N 1
ATOM 788 C CA . LYS A 1 102 ? 5.405 6.182 5.702 1.00 56.84 102 LYS A CA 1
ATOM 789 C C . LYS A 1 102 ? 4.695 6.719 4.456 1.00 56.84 102 LYS A C 1
ATOM 791 O O . LYS A 1 102 ? 5.341 7.350 3.619 1.00 56.84 102 LYS A O 1
ATOM 796 N N . HIS A 1 103 ? 3.400 6.441 4.313 1.00 58.97 103 HIS A N 1
ATOM 797 C CA . HIS A 1 103 ? 2.610 6.759 3.113 1.00 58.97 103 HIS A CA 1
ATOM 798 C C . HIS A 1 103 ? 2.932 5.946 1.846 1.00 58.97 103 HIS A C 1
ATOM 800 O O . HIS A 1 103 ? 2.559 6.363 0.755 1.00 58.97 103 HIS A O 1
ATOM 806 N N . SER A 1 104 ? 3.619 4.801 1.910 1.00 63.69 104 SER A N 1
ATOM 807 C CA . SER A 1 104 ? 3.837 3.936 0.729 1.00 63.69 104 SER A CA 1
ATOM 808 C C . SER A 1 104 ? 4.074 2.470 1.115 1.00 63.69 104 SER A C 1
ATOM 810 O O . SER A 1 104 ? 5.030 1.850 0.651 1.00 63.69 104 SER A O 1
ATOM 812 N N . SER A 1 105 ? 3.201 1.898 1.946 1.00 78.62 105 SER A N 1
ATOM 813 C CA . SER A 1 105 ? 3.260 0.494 2.399 1.00 78.62 105 SER A CA 1
ATOM 814 C C . SER A 1 105 ? 3.428 -0.521 1.255 1.00 78.62 105 SER A C 1
ATOM 816 O O . SER A 1 105 ? 4.279 -1.400 1.344 1.00 78.62 105 SER A O 1
ATOM 818 N N . TRP A 1 106 ? 2.764 -0.302 0.113 1.00 89.62 106 TRP A N 1
ATOM 819 C CA . TRP A 1 106 ? 2.937 -1.099 -1.114 1.00 89.62 106 TRP A CA 1
ATOM 820 C C . TRP A 1 106 ? 4.389 -1.158 -1.620 1.00 89.62 106 TRP A C 1
ATOM 822 O O . TRP A 1 106 ? 4.807 -2.148 -2.215 1.00 89.62 106 TRP A O 1
ATOM 832 N N . SER A 1 107 ? 5.181 -0.103 -1.409 1.00 89.25 107 SER A N 1
ATOM 833 C CA . SER A 1 107 ? 6.601 -0.092 -1.785 1.00 89.25 107 SER A CA 1
ATOM 834 C C . SER A 1 107 ? 7.468 -0.876 -0.799 1.00 89.25 107 SER A C 1
ATOM 836 O O . SER A 1 107 ? 8.504 -1.407 -1.199 1.00 89.25 107 SER A O 1
ATOM 838 N N . GLY A 1 108 ? 7.018 -0.972 0.457 1.00 86.69 108 GLY A N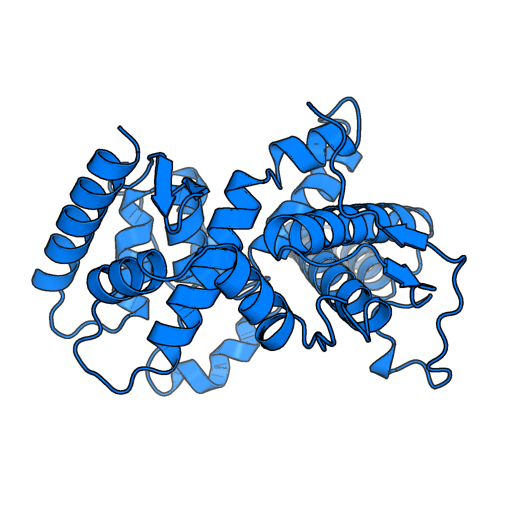 1
ATOM 839 C CA . GLY A 1 108 ? 7.620 -1.796 1.496 1.00 86.69 108 GLY A CA 1
ATOM 840 C C . GLY A 1 108 ? 7.500 -3.279 1.176 1.00 86.69 108 GLY A C 1
ATOM 841 O O . GLY A 1 108 ? 8.510 -3.968 1.152 1.00 86.69 108 GLY A O 1
ATOM 842 N N . ASP A 1 109 ? 6.302 -3.730 0.819 1.00 90.88 109 ASP A N 1
ATOM 843 C CA . ASP A 1 109 ? 6.013 -5.111 0.405 1.00 90.88 109 ASP A CA 1
ATOM 844 C C . ASP A 1 109 ? 6.863 -5.547 -0.799 1.00 90.88 109 ASP A C 1
ATOM 846 O O . ASP A 1 109 ? 7.579 -6.549 -0.769 1.00 90.88 109 ASP A O 1
ATOM 850 N N . LEU A 1 110 ? 6.869 -4.725 -1.854 1.00 93.31 110 LEU A N 1
ATOM 851 C CA . LEU A 1 110 ? 7.667 -4.974 -3.059 1.00 93.31 110 LEU A CA 1
ATOM 852 C C . LEU A 1 110 ? 9.175 -4.945 -2.769 1.00 93.31 110 LEU A C 1
ATOM 854 O O . LEU A 1 110 ? 9.936 -5.727 -3.336 1.00 93.31 110 LEU A O 1
ATOM 858 N N . GLY A 1 111 ? 9.628 -4.045 -1.894 1.00 89.94 111 GLY A N 1
ATOM 859 C CA . GLY A 1 111 ? 11.022 -3.991 -1.467 1.00 89.94 111 GLY A CA 1
ATOM 860 C C . GLY A 1 111 ? 11.415 -5.173 -0.580 1.00 89.94 111 GLY A C 1
ATOM 861 O O . GLY A 1 111 ? 12.520 -5.695 -0.719 1.00 89.94 111 GLY A O 1
ATOM 862 N N . GLN A 1 112 ? 10.517 -5.638 0.286 1.00 88.75 112 GLN A N 1
ATOM 863 C CA . GLN A 1 112 ? 10.740 -6.798 1.140 1.00 88.75 112 GLN A CA 1
ATOM 864 C C . GLN A 1 112 ? 10.897 -8.067 0.299 1.00 88.75 112 GLN A C 1
ATOM 866 O O . GLN A 1 112 ? 11.847 -8.811 0.533 1.00 88.75 112 GLN A O 1
ATOM 871 N N . ALA A 1 113 ? 10.086 -8.233 -0.753 1.00 92.69 113 ALA A N 1
ATOM 872 C CA . ALA A 1 113 ? 10.248 -9.319 -1.721 1.00 92.69 113 ALA A CA 1
ATOM 873 C C . ALA A 1 113 ? 11.651 -9.337 -2.353 1.00 92.69 113 ALA A C 1
ATOM 875 O O . ALA A 1 113 ? 12.257 -10.400 -2.500 1.00 92.69 113 ALA A O 1
ATOM 876 N N . ILE A 1 114 ? 12.198 -8.166 -2.716 1.00 92.25 114 ILE A N 1
ATOM 877 C CA . ILE A 1 114 ? 13.569 -8.047 -3.244 1.00 92.25 114 ILE A CA 1
ATOM 878 C C . ILE A 1 114 ? 14.589 -8.477 -2.186 1.00 92.25 114 ILE A C 1
ATOM 880 O O . ILE A 1 114 ? 15.479 -9.277 -2.478 1.00 92.25 114 ILE A O 1
ATOM 884 N N . ASP A 1 115 ? 14.481 -7.944 -0.969 1.00 88.56 115 ASP A N 1
ATOM 885 C CA . ASP A 1 115 ? 15.418 -8.232 0.119 1.00 88.56 115 ASP A CA 1
ATOM 886 C C . ASP A 1 115 ? 15.415 -9.718 0.509 1.00 88.56 115 ASP A C 1
ATOM 888 O O . ASP A 1 115 ? 16.476 -10.305 0.722 1.00 88.56 115 ASP A O 1
ATOM 892 N N . ASP A 1 116 ? 14.243 -10.348 0.552 1.00 90.94 116 ASP A N 1
ATOM 893 C CA . ASP A 1 116 ? 14.091 -11.751 0.929 1.00 90.94 116 ASP A CA 1
ATOM 894 C C . ASP A 1 116 ? 14.505 -12.713 -0.181 1.00 90.94 116 ASP A C 1
ATOM 896 O O . ASP A 1 116 ? 15.171 -13.717 0.095 1.00 90.94 116 ASP A O 1
ATOM 900 N N . TRP A 1 117 ? 14.211 -12.379 -1.439 1.00 92.12 117 TRP A N 1
ATOM 901 C CA . TRP A 1 117 ? 14.765 -13.082 -2.593 1.00 92.12 117 TRP A CA 1
ATOM 902 C C . TRP A 1 117 ? 16.295 -13.059 -2.583 1.00 92.12 117 TRP A C 1
ATOM 904 O O . TRP A 1 117 ? 16.933 -14.094 -2.752 1.00 92.12 117 TRP A O 1
ATOM 914 N N . ARG A 1 118 ? 16.900 -11.897 -2.314 1.00 89.06 118 ARG A N 1
ATOM 915 C CA . ARG A 1 118 ? 18.363 -11.734 -2.263 1.00 89.06 118 ARG A CA 1
ATOM 916 C C . ARG A 1 118 ? 19.031 -12.437 -1.084 1.00 89.06 118 ARG A C 1
ATOM 918 O O . ARG A 1 118 ? 20.251 -12.579 -1.088 1.00 89.06 118 ARG A O 1
ATOM 925 N N . LYS A 1 119 ? 18.251 -12.865 -0.095 1.00 89.81 119 LYS A N 1
ATOM 926 C CA . LYS A 1 119 ? 18.689 -13.692 1.037 1.00 89.81 119 LYS A CA 1
ATOM 927 C C . LYS A 1 119 ? 18.405 -15.178 0.823 1.00 89.81 119 LYS A C 1
ATOM 929 O O . LYS A 1 119 ? 18.438 -15.934 1.791 1.00 89.81 119 LYS A O 1
ATOM 934 N N . ASP A 1 120 ? 18.082 -15.575 -0.408 1.00 91.75 120 ASP A N 1
ATOM 935 C CA . ASP A 1 120 ? 17.793 -16.953 -0.801 1.00 91.75 120 ASP A CA 1
ATOM 936 C C . ASP A 1 120 ? 16.654 -17.598 0.016 1.00 91.75 120 ASP A C 1
ATOM 938 O O . ASP A 1 120 ? 16.610 -18.815 0.197 1.00 91.75 120 ASP A O 1
ATOM 942 N N . LYS A 1 121 ? 15.700 -16.795 0.521 1.00 94.81 121 LYS A N 1
ATOM 943 C CA . LYS A 1 121 ? 14.541 -17.321 1.269 1.00 94.81 121 LYS A CA 1
ATOM 944 C C . LYS A 1 121 ? 13.516 -18.017 0.375 1.00 94.81 121 LYS A C 1
ATOM 946 O O . LYS A 1 121 ? 12.722 -18.821 0.858 1.00 94.81 121 LYS A O 1
ATOM 951 N N . PHE A 1 122 ? 13.520 -17.695 -0.915 1.00 94.94 122 PHE A N 1
ATOM 952 C CA . PHE A 1 122 ? 12.558 -18.183 -1.894 1.00 94.94 122 PHE A CA 1
ATOM 953 C C . PHE A 1 122 ? 13.274 -18.818 -3.083 1.00 94.94 122 PHE A C 1
ATOM 955 O O . PHE A 1 122 ? 14.373 -18.422 -3.451 1.00 94.94 122 PHE A O 1
ATOM 962 N N . THR A 1 123 ? 12.624 -19.788 -3.724 1.00 93.38 123 THR A N 1
ATOM 963 C CA . THR A 1 123 ? 13.171 -20.521 -4.880 1.00 93.38 123 THR A CA 1
ATOM 964 C C . THR A 1 123 ? 13.097 -19.742 -6.192 1.00 93.38 123 THR A C 1
ATOM 966 O O . THR A 1 123 ? 13.758 -20.097 -7.165 1.00 93.38 123 THR A O 1
ATOM 969 N N . SER A 1 124 ? 12.282 -18.687 -6.244 1.00 94.56 124 SER A N 1
ATOM 970 C CA . SER A 1 124 ? 12.183 -17.781 -7.385 1.00 94.56 124 SER A CA 1
ATOM 971 C C . SER A 1 124 ? 11.764 -16.391 -6.929 1.00 94.56 124 SER A C 1
ATOM 973 O O . SER A 1 124 ? 11.103 -16.239 -5.899 1.00 94.56 124 SER A O 1
ATOM 975 N N . PHE A 1 125 ? 12.075 -15.378 -7.737 1.00 93.25 125 PHE A N 1
ATOM 976 C CA . PHE A 1 125 ? 11.677 -14.015 -7.412 1.00 93.25 125 PHE A CA 1
ATOM 977 C C . PHE A 1 125 ? 10.152 -13.817 -7.431 1.00 93.25 125 PHE A C 1
ATOM 979 O O . PHE A 1 125 ? 9.604 -13.106 -6.594 1.00 93.25 125 PHE A O 1
ATOM 986 N N . GLN A 1 126 ? 9.441 -14.517 -8.322 1.00 94.69 126 GLN A N 1
ATOM 987 C CA . GLN A 1 126 ? 7.976 -14.497 -8.343 1.00 94.69 126 GLN A CA 1
ATOM 988 C C . GLN A 1 126 ? 7.373 -15.081 -7.057 1.00 94.69 126 GLN A C 1
ATOM 990 O O . GLN A 1 126 ? 6.348 -14.590 -6.598 1.00 94.69 126 GLN A O 1
ATOM 995 N N . ALA A 1 127 ? 8.001 -16.102 -6.461 1.00 95.12 127 ALA A N 1
ATOM 996 C CA . ALA A 1 127 ? 7.547 -16.649 -5.184 1.00 95.12 127 ALA A CA 1
ATOM 997 C C . ALA A 1 127 ? 7.703 -15.631 -4.044 1.00 95.12 127 ALA A C 1
ATOM 999 O O . ALA A 1 127 ? 6.792 -15.516 -3.232 1.00 95.12 127 ALA A O 1
ATOM 1000 N N . ALA A 1 128 ? 8.795 -14.858 -4.031 1.00 95.81 128 ALA A N 1
ATOM 1001 C CA . ALA A 1 128 ? 8.969 -13.762 -3.077 1.00 95.81 128 ALA A CA 1
ATOM 1002 C C . ALA A 1 128 ? 7.903 -12.670 -3.273 1.00 95.81 128 ALA A C 1
ATOM 1004 O O . ALA A 1 128 ? 7.235 -12.284 -2.323 1.00 95.81 128 ALA A O 1
ATOM 1005 N N . LEU A 1 129 ? 7.658 -12.239 -4.519 1.00 95.69 129 LEU A N 1
ATOM 1006 C CA . LEU A 1 129 ? 6.605 -11.260 -4.830 1.00 95.69 129 LEU A CA 1
ATOM 1007 C C . LEU A 1 129 ? 5.211 -11.753 -4.424 1.00 95.69 129 LEU A C 1
ATOM 1009 O O . LEU A 1 129 ? 4.427 -10.983 -3.889 1.00 95.69 129 LEU A O 1
ATOM 1013 N N . ASN A 1 130 ? 4.897 -13.029 -4.644 1.00 94.44 130 ASN A N 1
ATOM 1014 C CA . ASN A 1 130 ? 3.607 -13.592 -4.248 1.00 94.44 130 ASN A CA 1
ATOM 1015 C C . ASN A 1 130 ? 3.453 -13.714 -2.725 1.00 94.44 130 ASN A C 1
ATOM 1017 O O . ASN A 1 130 ? 2.323 -13.692 -2.246 1.00 94.44 130 ASN A O 1
ATOM 1021 N N . ALA A 1 131 ? 4.555 -13.891 -1.993 1.00 92.62 131 ALA A N 1
ATOM 1022 C CA . ALA A 1 131 ? 4.549 -14.043 -0.542 1.00 92.62 131 ALA A CA 1
ATOM 1023 C C . ALA A 1 131 ? 4.509 -12.696 0.189 1.00 92.62 131 ALA A C 1
ATOM 1025 O O . ALA A 1 131 ? 3.736 -12.553 1.129 1.00 92.62 131 ALA A O 1
ATOM 1026 N N . ASP A 1 132 ? 5.315 -11.728 -0.254 1.00 92.31 132 ASP A N 1
ATOM 1027 C CA . ASP A 1 132 ? 5.490 -10.448 0.443 1.00 92.31 132 ASP A CA 1
ATOM 1028 C C . ASP A 1 132 ? 4.673 -9.304 -0.180 1.00 92.31 132 ASP A C 1
ATOM 1030 O O . ASP A 1 132 ? 4.428 -8.306 0.483 1.00 92.31 132 ASP A O 1
ATOM 1034 N N . ALA A 1 133 ? 4.249 -9.432 -1.444 1.00 94.19 133 ALA A N 1
ATOM 1035 C CA . ALA A 1 133 ? 3.453 -8.446 -2.184 1.00 94.19 133 ALA A CA 1
ATOM 1036 C C . ALA A 1 133 ? 2.297 -9.131 -2.937 1.00 94.19 133 ALA A C 1
ATOM 1038 O O . ALA A 1 133 ? 2.095 -8.948 -4.150 1.00 94.19 133 ALA A O 1
ATOM 1039 N N . SER A 1 134 ? 1.560 -9.983 -2.222 1.00 95.38 134 SER A N 1
ATOM 1040 C CA . SER A 1 134 ? 0.429 -10.720 -2.780 1.00 95.38 134 SER A CA 1
ATOM 1041 C C . SER A 1 134 ? -0.638 -9.765 -3.335 1.00 95.38 134 SER A C 1
ATOM 1043 O O . SER A 1 134 ? -0.713 -8.590 -2.973 1.00 95.38 134 SER A O 1
ATOM 1045 N N . TYR A 1 135 ? -1.517 -10.250 -4.215 1.00 95.56 135 TYR A N 1
ATOM 1046 C CA . TYR A 1 135 ? -2.606 -9.412 -4.739 1.00 95.56 135 TYR A CA 1
ATOM 1047 C C . TYR A 1 135 ? -3.565 -8.928 -3.640 1.00 95.56 135 TYR A C 1
ATOM 1049 O O . TYR A 1 135 ? -4.165 -7.866 -3.809 1.00 95.56 135 TYR A O 1
ATOM 1057 N N . VAL A 1 136 ? -3.674 -9.675 -2.534 1.00 96.56 136 VAL A N 1
ATOM 1058 C CA . VAL A 1 136 ? -4.453 -9.294 -1.348 1.00 96.56 136 VAL A CA 1
ATOM 1059 C C . VAL A 1 136 ? -3.758 -8.154 -0.598 1.00 96.56 136 VAL A C 1
ATOM 1061 O O . VAL A 1 136 ? -4.405 -7.152 -0.313 1.00 96.56 136 VAL A O 1
ATOM 1064 N N . ASP A 1 137 ? -2.442 -8.228 -0.369 1.00 94.94 137 ASP A N 1
ATOM 1065 C CA . ASP A 1 137 ? -1.682 -7.140 0.275 1.00 94.94 137 ASP A CA 1
ATOM 1066 C C . ASP A 1 137 ? -1.693 -5.863 -0.577 1.00 94.94 137 ASP A C 1
ATOM 1068 O O . ASP A 1 137 ? -1.949 -4.761 -0.086 1.00 94.94 137 ASP A O 1
ATOM 1072 N N . LEU A 1 138 ? -1.505 -5.997 -1.895 1.00 96.69 138 LEU A N 1
ATOM 1073 C CA . LEU A 1 138 ? -1.625 -4.874 -2.827 1.00 96.69 138 LEU A CA 1
ATOM 1074 C C . LEU A 1 138 ? -3.032 -4.256 -2.790 1.00 96.69 138 LEU A C 1
ATOM 1076 O O . LEU A 1 138 ? -3.158 -3.028 -2.843 1.00 96.69 138 LEU A O 1
ATOM 1080 N N . ALA A 1 139 ? -4.078 -5.076 -2.639 1.00 97.75 139 ALA A N 1
ATOM 1081 C CA . ALA A 1 139 ? -5.443 -4.586 -2.502 1.00 97.75 139 ALA A CA 1
ATOM 1082 C C . ALA A 1 139 ? -5.648 -3.829 -1.186 1.00 97.75 139 ALA A C 1
ATOM 1084 O O . ALA A 1 139 ? -6.161 -2.704 -1.206 1.00 97.75 139 ALA A O 1
ATOM 1085 N N . SER A 1 140 ? -5.165 -4.389 -0.074 1.00 97.31 140 SER A N 1
ATOM 1086 C CA . SER A 1 140 ? -5.152 -3.754 1.247 1.00 97.31 140 SER A CA 1
ATOM 1087 C C . SER A 1 140 ? -4.440 -2.403 1.226 1.00 97.31 140 SER A C 1
ATOM 1089 O O . SER A 1 140 ? -4.932 -1.432 1.799 1.00 97.31 140 SER A O 1
ATOM 1091 N N . ASN A 1 141 ? -3.321 -2.297 0.512 1.00 96.38 141 ASN A N 1
ATOM 1092 C CA . ASN A 1 141 ? -2.565 -1.055 0.386 1.00 96.38 141 ASN A CA 1
ATOM 1093 C C . ASN A 1 141 ? -3.294 0.028 -0.418 1.00 96.38 141 ASN A C 1
ATOM 1095 O O . ASN A 1 141 ? -3.275 1.197 -0.026 1.00 96.38 141 ASN A O 1
ATOM 1099 N N . ILE A 1 142 ? -3.956 -0.338 -1.520 1.00 97.25 142 ILE A N 1
ATOM 1100 C CA . ILE A 1 142 ? -4.769 0.607 -2.300 1.00 97.25 142 ILE A CA 1
ATOM 1101 C C . ILE A 1 142 ? -5.988 1.064 -1.495 1.00 97.25 142 ILE A C 1
ATOM 1103 O O . ILE A 1 142 ? -6.296 2.255 -1.476 1.00 97.25 142 ILE A O 1
ATOM 1107 N N . ALA A 1 143 ? -6.656 0.151 -0.786 1.00 97.44 143 ALA A N 1
ATOM 1108 C CA . ALA A 1 143 ? -7.753 0.511 0.106 1.00 97.44 143 ALA A CA 1
ATOM 1109 C C . ALA A 1 143 ? -7.282 1.481 1.203 1.00 97.44 143 ALA A C 1
ATOM 1111 O O . ALA A 1 143 ? -7.924 2.505 1.441 1.00 97.44 143 ALA A O 1
ATOM 1112 N N . ALA A 1 144 ? -6.130 1.209 1.827 1.00 96.50 144 ALA A N 1
ATOM 1113 C CA . ALA A 1 144 ? -5.544 2.068 2.855 1.00 96.50 144 ALA A CA 1
ATOM 1114 C C . ALA A 1 144 ? -5.186 3.461 2.316 1.00 96.50 144 ALA A C 1
ATOM 1116 O O . ALA A 1 144 ? -5.412 4.453 3.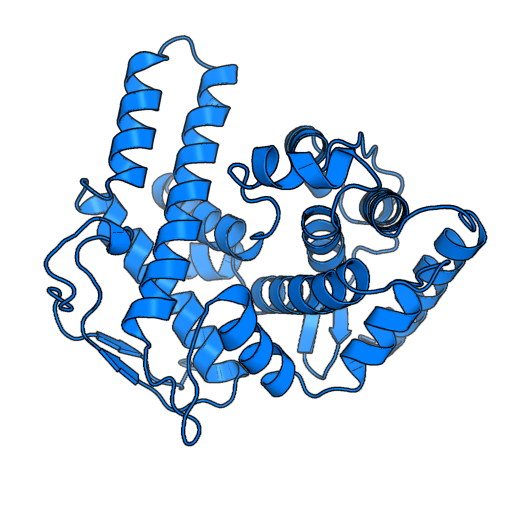007 1.00 96.50 144 ALA A O 1
ATOM 1117 N N . PHE A 1 145 ? -4.680 3.552 1.077 1.00 94.38 145 PHE A N 1
ATOM 1118 C CA . PHE A 1 145 ? -4.485 4.825 0.373 1.00 94.38 145 PHE A CA 1
ATOM 1119 C C . PHE A 1 145 ? -5.782 5.624 0.273 1.00 94.38 145 PHE A C 1
ATOM 1121 O O . PHE A 1 145 ? -5.837 6.749 0.763 1.00 94.38 145 PHE A O 1
ATOM 1128 N N . GLN A 1 146 ? -6.825 5.036 -0.313 1.00 94.75 146 GLN A N 1
ATOM 1129 C CA . GLN A 1 146 ? -8.071 5.755 -0.585 1.00 94.75 146 GLN A CA 1
ATOM 1130 C C . GLN A 1 146 ? -8.782 6.186 0.699 1.00 94.75 146 GLN A C 1
ATOM 1132 O O . GLN A 1 146 ? -9.198 7.336 0.833 1.00 94.75 146 GLN A O 1
ATOM 1137 N N . VAL A 1 147 ? -8.879 5.280 1.676 1.00 95.25 147 VAL A N 1
ATOM 1138 C CA . VAL A 1 147 ? -9.459 5.597 2.986 1.00 95.25 147 VAL A CA 1
ATOM 1139 C C . VAL A 1 147 ? -8.633 6.683 3.681 1.00 95.25 147 VAL A C 1
ATOM 1141 O O . VAL A 1 147 ? -9.205 7.645 4.187 1.00 95.25 147 VAL A O 1
ATOM 1144 N N . GLY A 1 148 ? -7.301 6.579 3.661 1.00 92.25 148 GLY A N 1
ATOM 1145 C CA . GLY A 1 148 ? -6.400 7.572 4.247 1.00 92.25 148 GLY A CA 1
ATOM 1146 C C . GLY A 1 148 ? -6.547 8.964 3.631 1.00 92.25 148 GLY A C 1
ATOM 1147 O O . GLY A 1 148 ? -6.639 9.942 4.369 1.00 92.25 148 GLY A O 1
ATOM 1148 N N . GLU A 1 149 ? -6.643 9.067 2.303 1.00 89.44 149 GLU A N 1
ATOM 1149 C CA . GLU A 1 149 ? -6.855 10.345 1.608 1.00 89.44 149 GLU A CA 1
ATOM 1150 C C . GLU A 1 149 ? -8.166 11.019 2.024 1.00 89.44 149 GLU A C 1
ATOM 1152 O O . GLU A 1 149 ? -8.185 12.223 2.287 1.00 89.44 149 GLU A O 1
ATOM 1157 N N . ILE A 1 150 ? -9.255 10.254 2.144 1.00 89.75 150 ILE A N 1
ATOM 1158 C CA . ILE A 1 150 ? -10.544 10.787 2.604 1.00 89.75 150 ILE A CA 1
ATOM 1159 C C . ILE A 1 150 ? -10.429 11.285 4.051 1.00 89.75 150 ILE A C 1
ATOM 1161 O O . ILE A 1 150 ? -10.878 12.390 4.356 1.00 89.75 150 ILE A O 1
ATOM 1165 N N . LEU A 1 151 ? -9.793 10.508 4.934 1.00 90.00 151 LEU A N 1
ATOM 1166 C CA . LEU A 1 151 ? -9.596 10.891 6.337 1.00 90.00 151 LEU A CA 1
ATOM 1167 C C . LEU A 1 151 ? -8.732 12.153 6.477 1.00 90.00 151 LEU A C 1
ATOM 1169 O O . LEU A 1 151 ? -9.036 13.004 7.307 1.00 90.00 151 LEU A O 1
ATOM 1173 N N . ASN A 1 152 ? -7.684 12.291 5.661 1.00 85.69 152 ASN A N 1
ATOM 1174 C CA . ASN A 1 152 ? -6.759 13.425 5.705 1.00 85.69 152 ASN A CA 1
ATOM 1175 C C . ASN A 1 152 ? -7.367 14.725 5.152 1.00 85.69 152 ASN A C 1
ATOM 1177 O O . ASN A 1 152 ? -6.941 15.808 5.546 1.00 85.69 152 ASN A O 1
ATOM 1181 N N . ARG A 1 153 ? -8.344 14.631 4.240 1.00 81.38 153 ARG A N 1
ATOM 1182 C CA . ARG A 1 153 ? -9.051 15.787 3.652 1.00 81.38 153 ARG A CA 1
ATOM 1183 C C . ARG A 1 153 ? -10.309 16.190 4.428 1.00 81.38 153 ARG A C 1
ATOM 1185 O O . ARG A 1 153 ? -10.906 17.215 4.117 1.00 81.38 153 ARG A O 1
ATOM 1192 N N . SER A 1 154 ? -10.746 15.371 5.381 1.00 69.62 154 SER A N 1
ATOM 1193 C CA . SER A 1 154 ? -11.977 15.599 6.131 1.00 69.62 154 SER A CA 1
ATOM 1194 C C . SER A 1 154 ? -11.800 16.710 7.167 1.00 69.62 154 SER A C 1
ATOM 1196 O O . SER A 1 154 ? -11.094 16.532 8.159 1.00 69.62 154 SER A O 1
ATOM 1198 N N . ASP A 1 155 ? -12.516 17.819 6.981 1.00 60.59 155 ASP A N 1
ATOM 1199 C CA . ASP A 1 155 ? -12.691 18.852 8.012 1.00 60.59 155 ASP A CA 1
ATOM 1200 C C . ASP A 1 155 ? -13.678 18.412 9.114 1.00 60.59 155 ASP A C 1
ATOM 1202 O O . ASP A 1 155 ? -13.717 19.014 10.192 1.00 60.59 155 ASP A O 1
ATOM 1206 N N . ASP A 1 156 ? -14.466 17.353 8.870 1.00 56.16 156 ASP A N 1
ATOM 1207 C CA . ASP A 1 156 ? -15.455 16.850 9.824 1.00 56.16 156 ASP A CA 1
ATOM 1208 C C . ASP A 1 156 ? -14.770 16.334 11.090 1.00 56.16 156 ASP A C 1
ATOM 1210 O O . ASP A 1 156 ? -13.929 15.436 11.045 1.00 56.16 156 ASP A O 1
ATOM 1214 N N . ARG A 1 157 ? -15.173 16.863 12.248 1.00 64.88 157 ARG A N 1
ATOM 1215 C CA . ARG A 1 157 ? -14.873 16.264 13.549 1.00 64.88 157 ARG A CA 1
ATOM 1216 C C . ARG A 1 157 ? -16.173 15.949 14.292 1.00 64.88 157 ARG A C 1
ATOM 1218 O O . ARG A 1 157 ? -17.019 16.838 14.394 1.00 64.88 157 ARG A O 1
ATOM 1225 N N . PRO A 1 158 ? -16.317 14.732 14.848 1.00 65.31 158 PRO A N 1
ATOM 1226 C CA . PRO A 1 158 ? -15.343 13.633 14.837 1.00 65.31 158 PRO A CA 1
ATOM 1227 C C . PRO A 1 158 ? -15.300 12.869 13.498 1.00 65.31 158 PRO A C 1
ATOM 1229 O O . PRO A 1 158 ? -16.328 12.638 12.864 1.00 65.31 158 PRO A O 1
ATOM 1232 N N . VAL A 1 159 ? -14.099 12.450 13.085 1.00 76.25 159 VAL A N 1
ATOM 1233 C CA . VAL A 1 159 ? -13.888 11.616 11.888 1.00 76.25 159 VAL A CA 1
ATOM 1234 C C . VAL A 1 159 ? -14.202 10.155 12.233 1.00 76.25 159 VAL A C 1
ATOM 1236 O O . VAL A 1 159 ? -13.631 9.624 13.181 1.00 76.25 159 VAL A O 1
ATOM 1239 N N . SER A 1 160 ? -15.051 9.480 11.449 1.00 90.88 160 SER A N 1
ATOM 1240 C CA . SER A 1 160 ? -15.316 8.036 11.601 1.00 90.88 160 SER A CA 1
ATOM 1241 C C . SER A 1 160 ? -14.637 7.232 10.492 1.00 90.88 160 SER A C 1
ATOM 1243 O O . SER A 1 160 ? -15.066 7.252 9.335 1.00 90.88 160 SER A O 1
ATOM 1245 N N . ILE A 1 161 ? -13.601 6.477 10.858 1.00 94.62 161 ILE A N 1
ATOM 1246 C CA . ILE A 1 161 ? -12.925 5.491 10.009 1.00 94.62 161 ILE A CA 1
ATOM 1247 C C . ILE A 1 161 ? -13.919 4.407 9.579 1.00 94.62 161 ILE A C 1
ATOM 1249 O O . ILE A 1 161 ? -13.963 4.061 8.399 1.00 94.62 161 ILE A O 1
ATOM 1253 N N . ALA A 1 162 ? -14.777 3.918 10.484 1.00 96.44 162 ALA A N 1
ATOM 1254 C CA . ALA A 1 162 ? -15.806 2.933 10.140 1.00 96.44 162 ALA A CA 1
ATOM 1255 C C . ALA A 1 162 ? -16.749 3.443 9.036 1.00 96.44 162 ALA A C 1
ATOM 1257 O O . ALA A 1 162 ? -17.077 2.705 8.103 1.00 96.44 162 ALA A O 1
ATOM 1258 N N . LYS A 1 163 ? -17.177 4.711 9.107 1.00 94.69 163 LYS A N 1
ATOM 1259 C CA . LYS A 1 163 ? -17.996 5.325 8.054 1.00 94.69 163 LYS A CA 1
ATOM 1260 C C . LYS A 1 163 ? -17.230 5.415 6.733 1.00 94.69 163 LYS A C 1
ATOM 1262 O O . LYS A 1 163 ? -17.783 5.025 5.708 1.00 94.69 163 LYS A O 1
ATOM 1267 N N . VAL A 1 164 ? -15.982 5.883 6.747 1.00 95.31 164 VAL A N 1
ATOM 1268 C CA . VAL A 1 164 ? -15.179 6.019 5.520 1.00 95.31 164 VAL A CA 1
ATOM 1269 C C . VAL A 1 164 ? -14.929 4.661 4.857 1.00 95.31 164 VAL A C 1
ATOM 1271 O O . VAL A 1 164 ? -15.062 4.557 3.642 1.00 95.31 164 VAL A O 1
ATOM 1274 N N . ILE A 1 165 ? -14.665 3.595 5.623 1.00 97.25 165 ILE A N 1
ATOM 1275 C CA . ILE A 1 165 ? -14.531 2.233 5.070 1.00 97.25 165 ILE A CA 1
ATOM 1276 C C . ILE A 1 165 ? -15.844 1.769 4.416 1.00 97.25 165 ILE A C 1
ATOM 1278 O O . ILE A 1 165 ? -15.820 1.170 3.339 1.00 97.25 165 ILE A O 1
ATOM 1282 N N . ARG A 1 166 ? -17.007 2.064 5.020 1.00 96.31 166 ARG A N 1
ATOM 1283 C CA . ARG A 1 166 ? -18.309 1.766 4.390 1.00 96.31 166 ARG A CA 1
ATOM 1284 C C . ARG A 1 166 ? -18.507 2.537 3.090 1.00 96.31 166 ARG A C 1
ATOM 1286 O O . ARG A 1 166 ? -19.030 1.972 2.135 1.00 96.31 166 ARG A O 1
ATOM 1293 N N . ASP A 1 167 ? -18.117 3.808 3.056 1.00 94.81 167 ASP A N 1
ATOM 1294 C CA . ASP A 1 167 ? -18.237 4.636 1.856 1.00 94.81 167 ASP A CA 1
ATOM 1295 C C . ASP A 1 167 ? -17.285 4.160 0.748 1.00 94.81 167 ASP A C 1
ATOM 1297 O O . ASP A 1 167 ? -17.711 4.049 -0.400 1.00 94.81 167 ASP A O 1
ATOM 1301 N N . TYR A 1 168 ? -16.057 3.756 1.097 1.00 96.44 168 TYR A N 1
ATOM 1302 C CA . TYR A 1 168 ? -15.120 3.089 0.187 1.00 96.44 168 TYR A CA 1
ATOM 1303 C C . TYR A 1 168 ? -15.747 1.842 -0.455 1.00 96.44 168 TYR A C 1
ATOM 1305 O O . TYR A 1 168 ? -15.744 1.713 -1.680 1.00 96.44 168 TYR A O 1
ATOM 1313 N N . HIS A 1 169 ? -16.351 0.958 0.350 1.00 97.69 169 HIS A N 1
ATOM 1314 C CA . HIS A 1 169 ? -16.931 -0.306 -0.122 1.00 97.69 169 HIS A CA 1
ATOM 1315 C C . HIS A 1 169 ? -18.045 -0.122 -1.174 1.00 97.69 169 HIS A C 1
ATOM 1317 O O . HIS A 1 169 ? -18.265 -1.007 -1.998 1.00 97.69 169 HIS A O 1
ATOM 1323 N N . ARG A 1 170 ? -18.738 1.026 -1.187 1.00 96.88 170 ARG A N 1
ATOM 1324 C CA . ARG A 1 170 ? -19.830 1.315 -2.140 1.00 96.88 170 ARG A CA 1
ATOM 1325 C C . ARG A 1 170 ? -19.350 1.587 -3.566 1.00 96.88 170 ARG A C 1
ATOM 1327 O O . ARG A 1 170 ? -20.155 1.539 -4.492 1.00 96.88 170 ARG A O 1
ATOM 1334 N N . ILE A 1 171 ? -18.070 1.898 -3.733 1.00 97.31 171 ILE A N 1
ATOM 1335 C CA . ILE A 1 171 ? -17.439 2.181 -5.021 1.00 97.31 171 ILE A CA 1
ATOM 1336 C C . ILE A 1 171 ? -16.763 0.898 -5.513 1.00 97.31 171 ILE A C 1
ATOM 1338 O O . ILE A 1 171 ? -16.185 0.154 -4.720 1.00 97.31 171 ILE A O 1
ATOM 1342 N N . ARG A 1 172 ? -16.842 0.607 -6.815 1.00 97.44 172 ARG A N 1
ATOM 1343 C CA . ARG A 1 172 ? -16.227 -0.596 -7.400 1.00 97.44 172 ARG A CA 1
ATOM 1344 C C . ARG A 1 172 ? -14.701 -0.527 -7.319 1.00 97.44 172 ARG A C 1
ATOM 1346 O O . ARG A 1 172 ? -14.110 0.510 -7.605 1.00 97.44 172 ARG A O 1
ATOM 1353 N N . TYR A 1 173 ? -14.048 -1.658 -7.049 1.00 98.31 173 TYR A N 1
ATOM 1354 C CA . TYR A 1 173 ? -12.590 -1.701 -6.893 1.00 98.31 173 TYR A CA 1
ATOM 1355 C C . TYR A 1 173 ? -11.775 -1.115 -8.069 1.00 98.31 173 TYR A C 1
ATOM 1357 O O . TYR A 1 173 ? -10.827 -0.370 -7.812 1.00 98.31 173 TYR A O 1
ATOM 1365 N N . PRO A 1 174 ? -12.141 -1.329 -9.353 1.00 98.25 174 PRO A N 1
ATOM 1366 C CA . PRO A 1 174 ? -11.421 -0.712 -10.466 1.00 98.25 174 PRO A CA 1
ATOM 1367 C C . PRO A 1 174 ? -11.380 0.818 -10.428 1.00 98.25 174 PRO A C 1
ATOM 1369 O O . PRO A 1 174 ? -10.415 1.409 -10.908 1.00 98.25 174 PRO A O 1
ATOM 1372 N N . GLU A 1 175 ? -12.391 1.474 -9.855 1.00 98.19 175 GLU A N 1
ATOM 1373 C CA . GLU A 1 175 ? -12.420 2.935 -9.717 1.00 98.19 175 GLU A CA 1
ATOM 1374 C C . GLU A 1 175 ? -11.363 3.390 -8.702 1.00 98.19 175 GLU A C 1
ATOM 1376 O O . GLU A 1 175 ? -10.534 4.239 -9.030 1.00 98.19 175 GLU A O 1
ATOM 1381 N N . HIS A 1 176 ? -11.268 2.707 -7.556 1.0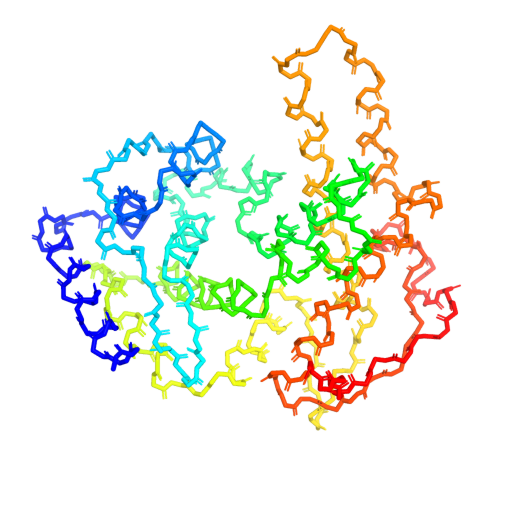0 98.00 176 HIS A N 1
ATOM 1382 C CA . HIS A 1 176 ? -10.231 2.945 -6.543 1.00 98.00 176 HIS A CA 1
ATOM 1383 C C . HIS A 1 176 ? -8.810 2.761 -7.075 1.00 98.00 176 HIS A C 1
ATOM 1385 O O . HIS A 1 176 ? -7.912 3.534 -6.734 1.00 98.00 176 HIS A O 1
ATOM 1391 N N . VAL A 1 177 ? -8.591 1.757 -7.928 1.00 98.38 177 VAL A N 1
ATOM 1392 C CA . VAL A 1 177 ? -7.286 1.531 -8.570 1.00 98.38 177 VAL A CA 1
ATOM 1393 C C . VAL A 1 177 ? -6.943 2.670 -9.529 1.00 98.38 177 VAL A C 1
ATOM 1395 O O . VAL A 1 177 ? -5.802 3.127 -9.569 1.00 98.38 177 VAL A O 1
ATOM 1398 N N . ARG A 1 178 ? -7.916 3.168 -10.296 1.00 98.44 178 ARG A N 1
ATOM 1399 C CA . ARG A 1 178 ? -7.697 4.289 -11.224 1.00 98.44 178 ARG A CA 1
ATOM 1400 C C . ARG A 1 178 ? -7.436 5.591 -10.479 1.00 98.44 178 ARG A C 1
ATOM 1402 O O . ARG A 1 178 ? -6.563 6.348 -10.899 1.00 98.44 178 ARG A O 1
ATOM 1409 N N . ASP A 1 179 ? -8.134 5.824 -9.374 1.00 97.38 179 ASP A N 1
ATOM 1410 C CA . ASP A 1 179 ? -7.868 6.943 -8.469 1.00 97.38 179 ASP A CA 1
ATOM 1411 C C . ASP A 1 179 ? -6.472 6.833 -7.863 1.00 97.38 179 ASP A C 1
ATOM 1413 O O . ASP A 1 179 ? -5.712 7.791 -7.911 1.00 97.38 179 ASP A O 1
ATOM 1417 N N . PHE A 1 180 ? -6.065 5.643 -7.420 1.00 97.19 180 PHE A N 1
ATOM 1418 C CA . PHE A 1 180 ? -4.718 5.409 -6.900 1.00 97.19 180 PHE A CA 1
ATOM 1419 C C . PHE A 1 180 ? -3.641 5.710 -7.954 1.00 97.19 180 PHE A C 1
ATOM 1421 O O . PHE A 1 180 ? -2.661 6.400 -7.682 1.00 97.19 180 PHE A O 1
ATOM 1428 N N . ILE A 1 181 ? -3.834 5.259 -9.198 1.00 97.81 181 ILE A N 1
ATOM 1429 C CA . ILE A 1 181 ? -2.915 5.561 -10.304 1.00 97.81 181 ILE A CA 1
ATOM 1430 C C . ILE A 1 181 ? -2.796 7.076 -10.529 1.00 97.81 181 ILE A C 1
ATOM 1432 O O . ILE A 1 181 ? -1.690 7.570 -10.759 1.00 97.81 181 ILE A O 1
ATOM 1436 N N . ARG A 1 182 ? -3.905 7.818 -10.480 1.00 97.38 182 ARG A N 1
ATOM 1437 C CA . ARG A 1 182 ? -3.909 9.272 -10.698 1.00 97.38 182 ARG A CA 1
ATOM 1438 C C . ARG A 1 182 ? -3.280 10.022 -9.529 1.00 97.38 182 ARG A C 1
ATOM 1440 O O . ARG A 1 182 ? -2.334 10.781 -9.741 1.00 97.38 182 ARG A O 1
ATOM 1447 N N . ASP A 1 183 ? -3.761 9.758 -8.325 1.00 94.00 183 ASP A N 1
ATOM 1448 C CA . ASP A 1 183 ? -3.494 10.572 -7.143 1.00 94.00 183 ASP A CA 1
ATOM 1449 C C . ASP A 1 183 ? -2.169 10.175 -6.483 1.00 94.00 183 ASP A C 1
ATOM 1451 O O . ASP A 1 183 ? -1.311 11.030 -6.255 1.00 94.00 183 ASP A O 1
ATOM 1455 N N . GLU A 1 184 ? -1.936 8.874 -6.266 1.00 91.81 184 GLU A N 1
ATOM 1456 C CA . GLU A 1 184 ? -0.675 8.393 -5.691 1.00 91.81 184 GLU A CA 1
ATOM 1457 C C . GLU A 1 184 ? 0.430 8.390 -6.742 1.00 91.81 184 GLU A C 1
ATOM 1459 O O . GLU A 1 184 ? 1.548 8.809 -6.460 1.00 91.81 184 GLU A O 1
ATOM 1464 N N . LEU A 1 185 ? 0.172 7.918 -7.966 1.00 93.75 185 LEU A N 1
ATOM 1465 C CA . LEU A 1 185 ? 1.247 7.661 -8.935 1.00 93.75 185 LEU A CA 1
ATOM 1466 C C . LEU A 1 185 ? 1.423 8.752 -10.005 1.00 93.75 185 LEU A C 1
ATOM 1468 O O . LEU A 1 185 ? 2.430 8.750 -10.720 1.00 93.75 185 LEU A O 1
ATOM 1472 N N . GLY A 1 186 ? 0.515 9.729 -10.093 1.00 94.50 186 GLY A N 1
ATOM 1473 C CA . GLY A 1 186 ? 0.574 10.795 -11.102 1.00 94.50 186 GLY A CA 1
ATOM 1474 C C . GLY A 1 186 ? 0.349 10.293 -12.534 1.00 94.50 186 GLY A C 1
ATOM 1475 O O . GLY A 1 186 ? 0.897 10.864 -13.489 1.00 94.50 186 GLY A O 1
ATOM 1476 N N . GLY A 1 187 ? -0.383 9.188 -12.680 1.00 96.50 187 GLY A N 1
ATOM 1477 C CA . GLY A 1 187 ? -0.754 8.591 -13.955 1.00 96.50 187 GLY A CA 1
ATOM 1478 C C . GLY A 1 187 ? -1.852 9.373 -14.672 1.00 96.50 187 GLY A C 1
ATOM 1479 O O . GLY A 1 187 ? -2.741 9.945 -14.049 1.00 96.50 187 GLY A O 1
ATOM 1480 N N . ALA A 1 188 ? -1.796 9.385 -15.999 1.00 97.38 188 ALA A N 1
ATOM 1481 C CA . ALA A 1 188 ? -2.806 9.971 -16.871 1.00 97.38 188 ALA A CA 1
ATOM 1482 C C . ALA A 1 188 ? -3.528 8.844 -17.618 1.00 97.38 188 ALA A C 1
ATOM 1484 O O . ALA A 1 188 ? -2.889 8.027 -18.277 1.00 97.38 188 ALA A O 1
ATOM 1485 N N . ILE A 1 189 ? -4.852 8.762 -17.475 1.00 97.38 189 ILE A N 1
ATOM 1486 C CA . ILE A 1 189 ? -5.661 7.695 -18.074 1.00 97.38 189 ILE A CA 1
ATOM 1487 C C . ILE A 1 189 ? -6.549 8.294 -19.162 1.00 97.38 189 ILE A C 1
ATOM 1489 O O . ILE A 1 189 ? -7.427 9.105 -18.878 1.00 97.38 189 ILE A O 1
ATOM 1493 N N . GLU A 1 190 ? -6.354 7.837 -20.395 1.00 95.19 190 GLU A N 1
ATOM 1494 C CA . GLU A 1 190 ? -7.089 8.263 -21.586 1.00 95.19 190 GLU A CA 1
ATOM 1495 C C . GLU A 1 190 ? -7.643 7.024 -22.291 1.00 95.19 190 GLU A C 1
ATOM 1497 O O . GLU A 1 190 ? -6.902 6.085 -22.575 1.00 95.19 190 GLU A O 1
ATOM 1502 N N . LEU A 1 191 ? -8.955 6.984 -22.554 1.00 91.94 191 LEU A N 1
ATOM 1503 C CA . LEU A 1 191 ? -9.612 5.868 -23.260 1.00 91.94 191 LEU A CA 1
ATOM 1504 C C . LEU A 1 191 ? -9.215 4.476 -22.710 1.00 91.94 191 LEU A C 1
ATOM 1506 O O . LEU A 1 191 ? -8.835 3.576 -23.459 1.00 91.94 191 LEU A O 1
ATOM 1510 N N . ASN A 1 192 ? -9.270 4.305 -21.383 1.00 94.25 192 ASN A N 1
ATOM 1511 C CA . ASN A 1 192 ? -8.861 3.081 -20.669 1.00 94.25 192 ASN A CA 1
ATOM 1512 C C . ASN A 1 192 ? -7.391 2.675 -20.839 1.00 94.25 192 ASN A C 1
ATOM 1514 O O . ASN A 1 192 ? -7.034 1.532 -20.570 1.00 94.25 192 ASN A O 1
ATOM 1518 N N . THR A 1 193 ? -6.523 3.595 -21.240 1.00 95.44 193 THR A N 1
ATOM 1519 C CA . THR A 1 193 ? -5.091 3.343 -21.395 1.00 95.44 193 THR A CA 1
ATOM 1520 C C . THR A 1 193 ? -4.315 4.324 -20.532 1.00 95.44 193 THR A C 1
ATOM 1522 O O . THR A 1 193 ? -4.653 5.504 -20.460 1.00 95.44 193 THR A O 1
ATOM 1525 N N . LEU A 1 194 ? -3.273 3.842 -19.858 1.00 96.06 194 LEU A N 1
ATOM 1526 C CA . LEU A 1 194 ? -2.332 4.709 -19.160 1.00 96.06 194 LEU A CA 1
ATOM 1527 C C . LEU A 1 194 ? -1.450 5.402 -20.211 1.00 96.06 194 LEU A C 1
ATOM 1529 O O . LEU A 1 194 ? -0.677 4.724 -20.883 1.00 96.06 194 LEU A O 1
ATOM 1533 N N . SER A 1 195 ? -1.585 6.721 -20.384 1.00 95.75 195 SER A N 1
ATOM 1534 C CA . SER A 1 195 ? -0.905 7.490 -21.441 1.00 95.75 195 SER A CA 1
ATOM 1535 C C . SER A 1 195 ? 0.543 7.856 -21.093 1.00 95.75 195 SER A C 1
ATOM 1537 O O . SER A 1 195 ? 1.350 8.135 -21.979 1.00 95.75 195 SER A O 1
ATOM 1539 N N . ASN A 1 196 ? 0.919 7.783 -19.812 1.00 94.94 196 ASN A N 1
ATOM 1540 C CA . ASN A 1 196 ? 2.270 8.064 -19.315 1.00 94.94 196 ASN A CA 1
ATOM 1541 C C . ASN A 1 196 ? 2.889 6.904 -18.493 1.00 94.94 196 ASN A C 1
ATOM 1543 O O . ASN A 1 196 ? 3.421 7.136 -17.400 1.00 94.94 196 ASN A O 1
ATOM 1547 N N . PRO A 1 197 ? 2.878 5.655 -18.995 1.00 94.94 197 PRO A N 1
ATOM 1548 C CA . PRO A 1 197 ? 3.248 4.472 -18.216 1.00 94.94 197 PRO A CA 1
ATOM 1549 C C . PRO A 1 197 ? 4.700 4.502 -17.722 1.00 94.94 197 PRO A C 1
ATOM 1551 O O . PRO A 1 197 ? 4.958 4.097 -16.591 1.00 94.94 197 PRO A O 1
ATOM 1554 N N . GLN A 1 198 ? 5.633 5.082 -18.489 1.00 92.50 198 GLN A N 1
ATOM 1555 C CA . GLN A 1 198 ? 7.023 5.259 -18.054 1.00 92.50 198 GLN A CA 1
ATOM 1556 C C . GLN A 1 198 ? 7.161 6.129 -16.794 1.00 92.50 198 GLN A C 1
ATOM 1558 O O . GLN A 1 198 ? 8.045 5.891 -15.974 1.00 92.50 198 GLN A O 1
ATOM 1563 N N . LYS A 1 199 ? 6.287 7.130 -16.612 1.00 91.69 199 LYS A N 1
ATOM 1564 C CA . LYS A 1 199 ? 6.320 8.025 -15.446 1.00 91.69 199 LYS A CA 1
ATOM 1565 C C . LYS A 1 199 ? 5.790 7.317 -14.203 1.00 91.69 199 LYS A C 1
ATOM 1567 O O . LYS A 1 199 ? 6.396 7.434 -13.139 1.00 91.69 199 LYS A O 1
ATOM 1572 N N . VAL A 1 200 ? 4.691 6.579 -14.355 1.00 94.69 200 VAL A N 1
ATOM 1573 C CA . VAL A 1 200 ? 4.096 5.770 -13.283 1.00 94.69 200 VAL A CA 1
ATOM 1574 C C . VAL A 1 200 ? 5.073 4.697 -12.821 1.00 94.69 200 VAL A C 1
ATOM 1576 O O . VAL A 1 200 ? 5.378 4.611 -11.635 1.00 94.69 200 VAL A O 1
ATOM 1579 N N . GLU A 1 201 ? 5.627 3.931 -13.759 1.00 94.31 201 GLU A N 1
ATOM 1580 C CA . GLU A 1 201 ? 6.586 2.872 -13.458 1.00 94.31 201 GLU A CA 1
ATOM 1581 C C . GLU A 1 201 ? 7.827 3.419 -12.741 1.00 94.31 201 GLU A C 1
ATOM 1583 O O . GLU A 1 201 ? 8.237 2.874 -11.717 1.00 94.31 201 GLU A O 1
ATOM 1588 N N . ALA A 1 202 ? 8.385 4.539 -13.203 1.00 89.62 202 ALA A N 1
ATOM 1589 C CA . ALA A 1 202 ? 9.544 5.133 -12.552 1.00 89.62 202 ALA A CA 1
ATOM 1590 C C . ALA A 1 202 ? 9.240 5.651 -11.143 1.00 89.62 202 ALA A C 1
ATOM 1592 O O . ALA A 1 202 ? 10.102 5.554 -10.269 1.00 89.62 202 ALA A O 1
ATOM 1593 N N . LYS A 1 203 ? 8.022 6.155 -10.891 1.00 90.38 203 LYS A N 1
ATOM 1594 C CA . LYS A 1 203 ? 7.594 6.524 -9.536 1.00 90.38 203 LYS A CA 1
ATOM 1595 C C . LYS A 1 203 ? 7.502 5.296 -8.629 1.00 90.38 203 LYS A C 1
ATOM 1597 O O . LYS A 1 203 ? 8.056 5.344 -7.535 1.00 90.38 203 LYS A O 1
ATOM 1602 N N . ILE A 1 204 ? 6.905 4.197 -9.100 1.00 92.75 204 ILE A N 1
ATOM 1603 C CA . ILE A 1 204 ? 6.867 2.918 -8.368 1.00 92.75 204 ILE A CA 1
ATOM 1604 C C . ILE A 1 204 ? 8.292 2.469 -8.028 1.00 92.75 204 ILE A C 1
ATOM 1606 O O . ILE A 1 204 ? 8.624 2.261 -6.862 1.00 92.75 204 ILE A O 1
ATOM 1610 N N . ARG A 1 205 ? 9.163 2.390 -9.040 1.00 89.88 205 ARG A N 1
ATOM 1611 C CA . ARG A 1 205 ? 10.549 1.943 -8.880 1.00 89.88 205 ARG A CA 1
ATOM 1612 C C . ARG A 1 205 ? 11.327 2.810 -7.889 1.00 89.88 205 ARG A C 1
ATOM 1614 O O . ARG A 1 205 ? 12.074 2.292 -7.062 1.00 89.88 205 ARG A O 1
ATOM 1621 N N . ARG A 1 206 ? 11.140 4.130 -7.962 1.00 85.56 206 ARG A N 1
ATOM 1622 C CA . ARG A 1 206 ? 11.749 5.092 -7.042 1.00 85.56 206 ARG A CA 1
ATOM 1623 C C . ARG A 1 206 ? 11.309 4.844 -5.600 1.00 85.56 206 ARG A C 1
ATOM 1625 O O . ARG A 1 206 ? 12.168 4.836 -4.723 1.00 85.56 206 ARG A O 1
ATOM 1632 N N . SER A 1 207 ? 10.016 4.640 -5.349 1.00 86.75 207 SER A N 1
ATOM 1633 C CA . SER A 1 207 ? 9.510 4.381 -3.995 1.00 86.75 207 SER A CA 1
ATOM 1634 C C . SER A 1 207 ? 10.097 3.099 -3.403 1.00 86.75 207 SER A C 1
ATOM 1636 O O . SER A 1 207 ? 10.563 3.114 -2.267 1.00 86.75 207 SER A O 1
ATOM 1638 N N . ILE A 1 208 ? 10.187 2.026 -4.198 1.00 88.12 208 ILE A N 1
ATOM 1639 C CA . ILE A 1 208 ? 10.814 0.764 -3.769 1.00 88.12 208 ILE A CA 1
ATOM 1640 C C . ILE A 1 208 ? 12.296 0.983 -3.420 1.00 88.12 208 ILE A C 1
ATOM 1642 O O . ILE A 1 208 ? 12.771 0.526 -2.382 1.00 88.12 208 ILE A O 1
ATOM 1646 N N . ALA A 1 209 ? 13.036 1.727 -4.251 1.00 85.25 209 ALA A N 1
ATOM 1647 C CA . ALA A 1 209 ? 14.444 2.034 -3.991 1.00 85.25 209 ALA A CA 1
ATOM 1648 C C . ALA A 1 209 ? 14.642 2.860 -2.706 1.00 85.25 209 ALA A C 1
ATOM 1650 O O . ALA A 1 209 ? 15.584 2.608 -1.955 1.00 85.25 209 ALA A O 1
ATOM 1651 N N . ILE A 1 210 ? 13.751 3.820 -2.428 1.00 80.25 210 ILE A N 1
ATOM 1652 C CA . ILE A 1 210 ? 13.770 4.603 -1.182 1.00 80.25 210 ILE A CA 1
ATOM 1653 C C . ILE A 1 210 ? 13.576 3.683 0.028 1.00 80.25 210 ILE A C 1
ATOM 1655 O O . ILE A 1 210 ? 14.346 3.776 0.983 1.00 80.25 210 ILE A O 1
ATOM 1659 N N . PHE A 1 211 ? 12.612 2.760 -0.027 1.00 81.88 211 PHE A N 1
ATOM 1660 C CA . PHE A 1 211 ? 12.389 1.799 1.053 1.00 81.88 211 PHE A CA 1
ATOM 1661 C C . PHE A 1 211 ? 13.592 0.870 1.278 1.00 81.88 211 PHE A C 1
ATOM 1663 O O . PHE A 1 211 ? 14.042 0.699 2.408 1.00 81.88 211 PHE A O 1
ATOM 1670 N N . LEU A 1 212 ? 14.171 0.306 0.216 1.00 81.88 212 LEU A N 1
ATOM 1671 C CA . LEU A 1 212 ? 15.358 -0.549 0.332 1.00 81.88 212 LEU A CA 1
ATOM 1672 C C . LEU A 1 212 ? 16.555 0.201 0.932 1.00 81.88 212 LEU A C 1
ATOM 1674 O O . LEU A 1 212 ? 17.266 -0.333 1.784 1.00 81.88 212 LEU A O 1
ATOM 1678 N N . ALA A 1 213 ? 16.762 1.456 0.527 1.00 78.38 213 ALA A N 1
ATOM 1679 C CA . ALA A 1 213 ? 17.785 2.307 1.121 1.00 78.38 213 ALA A CA 1
ATOM 1680 C C . ALA A 1 213 ? 17.509 2.561 2.611 1.00 78.38 213 ALA A C 1
ATOM 1682 O O . ALA A 1 213 ? 18.436 2.520 3.419 1.00 78.38 213 ALA A O 1
ATOM 1683 N N . PHE A 1 214 ? 16.245 2.760 2.997 1.00 75.56 214 PHE A N 1
ATOM 1684 C CA . PHE A 1 214 ? 15.849 2.862 4.399 1.00 75.56 214 PHE A CA 1
ATOM 1685 C C . PHE A 1 214 ? 16.163 1.583 5.188 1.00 75.56 214 PHE A C 1
ATOM 1687 O O . PHE A 1 214 ? 16.750 1.676 6.266 1.00 75.56 214 PHE A O 1
ATOM 1694 N N . LEU A 1 215 ? 15.853 0.396 4.654 1.00 76.69 215 LEU A N 1
ATOM 1695 C CA . LEU A 1 215 ? 16.195 -0.876 5.302 1.00 76.69 215 LEU A CA 1
ATOM 1696 C C . LEU A 1 215 ? 17.708 -1.024 5.519 1.00 76.69 215 LEU A C 1
ATOM 1698 O O . LEU A 1 215 ? 18.133 -1.438 6.601 1.00 76.69 215 LEU A O 1
ATOM 1702 N N . GLU A 1 216 ? 18.530 -0.649 4.534 1.00 75.75 216 GLU A N 1
ATOM 1703 C CA . GLU A 1 216 ? 19.992 -0.613 4.692 1.00 75.75 216 GLU A CA 1
ATOM 1704 C C . GLU A 1 216 ? 20.424 0.371 5.787 1.00 75.75 216 GLU A C 1
ATOM 1706 O O . GLU A 1 216 ? 21.253 0.036 6.636 1.00 75.75 216 GLU A O 1
ATOM 1711 N N . MET A 1 217 ? 19.818 1.559 5.838 1.00 70.81 217 MET A N 1
ATOM 1712 C CA . MET A 1 217 ? 20.102 2.548 6.879 1.00 70.81 217 MET A CA 1
ATOM 1713 C C . MET A 1 217 ? 19.653 2.075 8.269 1.00 70.81 217 MET A C 1
ATOM 1715 O O . MET A 1 217 ? 20.340 2.324 9.253 1.00 70.81 217 MET A O 1
ATOM 1719 N N . GLN A 1 218 ? 18.549 1.342 8.397 1.00 68.44 218 GLN A N 1
ATOM 1720 C CA . GLN A 1 218 ? 18.105 0.801 9.685 1.00 68.44 218 GLN A CA 1
ATOM 1721 C C . GLN A 1 218 ? 19.067 -0.276 10.214 1.00 68.44 218 GLN A C 1
ATOM 1723 O O . GLN A 1 218 ? 19.290 -0.374 11.426 1.00 68.44 218 GLN A O 1
ATOM 1728 N N . ARG A 1 219 ? 19.698 -1.052 9.321 1.00 68.00 219 ARG A N 1
ATOM 1729 C CA . ARG A 1 219 ? 20.758 -2.008 9.687 1.00 68.00 219 ARG A CA 1
ATOM 1730 C C . ARG A 1 219 ? 21.975 -1.307 10.317 1.00 68.00 219 ARG A C 1
ATOM 1732 O O . ARG A 1 219 ? 22.650 -1.932 11.134 1.00 68.00 219 ARG A O 1
ATOM 1739 N N . LEU A 1 220 ? 22.197 -0.006 10.060 1.00 63.41 220 LEU A N 1
ATOM 1740 C CA . LEU A 1 220 ? 23.236 0.809 10.722 1.00 63.41 220 LEU A CA 1
ATOM 1741 C C . LEU A 1 220 ? 23.059 0.904 12.234 1.00 63.41 220 LEU A C 1
ATOM 1743 O O . LEU A 1 220 ? 24.047 0.932 12.963 1.00 63.41 220 LEU A O 1
ATOM 1747 N N . GLY A 1 221 ? 21.813 0.951 12.720 1.00 55.75 221 GLY A N 1
ATOM 1748 C CA . GLY A 1 221 ? 21.530 1.005 14.157 1.00 55.75 221 GLY A CA 1
ATOM 1749 C C . GLY A 1 221 ? 22.013 -0.240 14.911 1.00 55.75 221 GLY A C 1
ATOM 1750 O O . GLY A 1 221 ? 22.007 -0.246 16.139 1.00 55.75 221 GLY A O 1
ATOM 1751 N N . LYS A 1 222 ? 22.425 -1.289 14.182 1.00 54.50 222 LYS A N 1
ATOM 1752 C CA . LYS A 1 222 ? 22.820 -2.601 14.701 1.00 54.50 222 LYS A CA 1
ATOM 1753 C C . LYS A 1 222 ? 24.229 -3.056 14.277 1.00 54.50 222 LYS A C 1
ATOM 1755 O O . LYS A 1 222 ? 24.625 -4.138 14.696 1.00 54.50 222 LYS A O 1
ATOM 1760 N N . SER A 1 223 ? 24.983 -2.288 13.475 1.00 48.88 223 SER A N 1
ATOM 1761 C CA . SER A 1 223 ? 26.276 -2.723 12.906 1.00 48.88 223 SER A CA 1
ATOM 1762 C C . SER A 1 223 ? 27.403 -1.680 13.069 1.00 48.88 223 SER A C 1
ATOM 1764 O O . SER A 1 223 ? 27.141 -0.483 12.919 1.00 48.88 223 SER A O 1
ATOM 1766 N N . PRO A 1 224 ? 28.657 -2.093 13.357 1.00 52.59 224 PRO A N 1
ATOM 1767 C CA . PRO A 1 224 ? 29.814 -1.193 13.450 1.00 52.59 224 PRO A CA 1
ATOM 1768 C C . PRO A 1 224 ? 30.287 -0.618 12.095 1.00 52.59 224 PRO A C 1
ATOM 1770 O O . PRO A 1 224 ? 30.928 0.434 12.086 1.00 52.59 224 PRO A O 1
ATOM 1773 N N . ASP A 1 225 ? 29.911 -1.215 10.957 1.00 59.34 225 ASP A N 1
ATOM 1774 C CA . ASP A 1 225 ? 30.428 -0.861 9.619 1.00 59.34 225 ASP A CA 1
ATOM 1775 C C . ASP A 1 225 ? 29.572 0.196 8.896 1.00 59.34 225 ASP A C 1
ATOM 1777 O O . ASP A 1 225 ? 28.961 -0.027 7.847 1.00 59.34 225 ASP A O 1
ATOM 1781 N N . LYS A 1 226 ? 29.510 1.392 9.488 1.00 64.56 226 LYS A N 1
ATOM 1782 C CA . LYS A 1 226 ? 28.678 2.514 9.012 1.00 64.56 226 LYS A CA 1
ATOM 1783 C C . LYS A 1 226 ? 28.999 3.021 7.589 1.00 64.56 226 LYS A C 1
ATOM 1785 O O . LYS A 1 226 ? 28.047 3.338 6.874 1.00 64.56 226 LYS A O 1
ATOM 1790 N N . PRO A 1 227 ? 30.271 3.115 7.144 1.00 70.38 227 PRO A N 1
ATOM 1791 C CA . PRO A 1 227 ? 30.595 3.659 5.820 1.00 70.38 227 PRO A CA 1
ATOM 1792 C C . PRO A 1 227 ? 30.070 2.813 4.650 1.00 70.38 227 PRO A C 1
ATOM 1794 O O . PRO A 1 227 ? 29.542 3.365 3.686 1.00 70.38 227 PRO A O 1
ATOM 1797 N N . GLU A 1 228 ? 30.144 1.483 4.744 1.00 71.69 228 GLU A N 1
ATOM 1798 C CA . GLU A 1 228 ? 29.740 0.588 3.649 1.00 71.69 228 GLU A CA 1
ATOM 1799 C C . GLU A 1 228 ? 28.224 0.556 3.435 1.00 71.69 228 GLU A C 1
ATOM 1801 O O . GLU A 1 228 ? 27.745 0.458 2.307 1.00 71.69 228 GLU A O 1
ATOM 1806 N N . ALA A 1 229 ? 27.443 0.645 4.511 1.00 66.00 229 ALA A N 1
ATOM 1807 C CA . ALA A 1 229 ? 25.986 0.688 4.428 1.00 66.00 229 ALA A CA 1
ATOM 1808 C C . ALA A 1 229 ? 25.479 2.017 3.841 1.00 66.00 229 ALA A C 1
ATOM 1810 O O . ALA A 1 229 ? 24.547 2.002 3.038 1.00 66.00 229 ALA A O 1
ATOM 1811 N N . ILE A 1 230 ? 26.130 3.147 4.152 1.00 72.44 230 ILE A N 1
ATOM 1812 C CA . ILE A 1 230 ? 25.856 4.431 3.482 1.00 72.44 230 ILE A CA 1
ATOM 1813 C C . ILE A 1 230 ? 26.151 4.311 1.982 1.00 72.44 230 ILE A C 1
ATOM 1815 O O . ILE A 1 230 ? 25.350 4.750 1.158 1.00 72.44 230 ILE A O 1
ATOM 1819 N N . GLU A 1 231 ? 27.262 3.671 1.612 1.00 75.56 231 GLU A N 1
ATOM 1820 C CA . GLU A 1 231 ? 27.605 3.432 0.210 1.00 75.56 231 GLU A CA 1
ATOM 1821 C C . GLU A 1 231 ? 26.585 2.513 -0.488 1.00 75.56 231 GLU A C 1
ATOM 1823 O O . GLU A 1 231 ? 26.179 2.792 -1.618 1.00 75.56 231 GLU A O 1
ATOM 1828 N N . ARG A 1 232 ? 26.113 1.445 0.172 1.00 73.31 232 ARG A N 1
ATOM 1829 C CA . ARG A 1 232 ? 25.053 0.566 -0.356 1.00 73.31 232 ARG A CA 1
ATOM 1830 C C . ARG A 1 232 ? 23.734 1.311 -0.548 1.00 73.31 232 ARG A C 1
ATOM 1832 O O . ARG A 1 232 ? 23.163 1.231 -1.634 1.00 73.31 232 ARG A O 1
ATOM 1839 N N . ALA A 1 233 ? 23.288 2.077 0.447 1.00 75.19 233 ALA A N 1
ATOM 1840 C CA . ALA A 1 233 ? 22.091 2.909 0.344 1.00 75.19 233 ALA A CA 1
ATOM 1841 C C . ALA A 1 233 ? 22.216 3.930 -0.800 1.00 75.19 233 ALA A C 1
ATOM 1843 O O . ALA A 1 233 ? 21.297 4.075 -1.606 1.00 75.19 233 ALA A O 1
ATOM 1844 N N . ALA A 1 234 ? 23.381 4.572 -0.945 1.00 73.31 234 ALA A N 1
ATOM 1845 C CA . ALA A 1 234 ? 23.658 5.485 -2.050 1.00 73.31 234 ALA A CA 1
ATOM 1846 C C . ALA A 1 234 ? 23.633 4.779 -3.417 1.00 73.31 234 ALA A C 1
ATOM 1848 O O . ALA A 1 234 ? 23.077 5.324 -4.366 1.00 73.31 234 ALA A O 1
ATOM 1849 N N . LYS A 1 235 ? 24.165 3.554 -3.531 1.00 74.50 235 LYS A N 1
ATOM 1850 C CA . LYS A 1 235 ? 24.099 2.745 -4.764 1.00 74.50 235 LYS A CA 1
ATOM 1851 C C . LYS A 1 235 ? 22.669 2.337 -5.124 1.00 74.50 235 LYS A C 1
ATOM 1853 O O . LYS A 1 235 ? 22.322 2.369 -6.303 1.00 74.50 235 LYS A O 1
ATOM 1858 N N . ILE A 1 236 ? 21.844 1.986 -4.133 1.00 73.75 236 ILE A N 1
ATOM 1859 C CA . ILE A 1 236 ? 20.416 1.676 -4.318 1.00 73.75 236 ILE A CA 1
ATOM 1860 C C . ILE A 1 236 ? 19.668 2.918 -4.812 1.00 73.75 236 ILE A C 1
ATOM 1862 O O . ILE A 1 236 ? 18.968 2.854 -5.820 1.00 73.75 236 ILE A O 1
ATOM 1866 N N . LEU A 1 237 ? 19.862 4.065 -4.153 1.00 70.38 237 LEU A N 1
ATOM 1867 C CA . LEU A 1 237 ? 19.227 5.331 -4.534 1.00 70.38 237 LEU A CA 1
ATOM 1868 C C . LEU A 1 237 ? 19.715 5.849 -5.887 1.00 70.38 237 LEU A C 1
ATOM 1870 O O . LEU A 1 237 ? 18.937 6.393 -6.657 1.00 70.38 237 LEU A O 1
ATOM 1874 N N . ALA A 1 238 ? 20.986 5.660 -6.221 1.00 63.62 238 ALA A N 1
ATOM 1875 C CA . ALA A 1 238 ? 21.490 5.996 -7.545 1.00 63.62 238 ALA A CA 1
ATOM 1876 C C . ALA A 1 238 ? 21.050 4.970 -8.609 1.00 63.62 238 ALA A C 1
ATOM 1878 O O . ALA A 1 238 ? 21.262 5.194 -9.801 1.00 63.62 238 ALA A O 1
ATOM 1879 N N . ALA A 1 239 ? 20.460 3.844 -8.185 1.00 64.12 239 ALA A N 1
ATOM 1880 C CA . ALA A 1 239 ? 20.190 2.671 -9.004 1.00 64.12 239 ALA A CA 1
ATOM 1881 C C . ALA A 1 239 ? 21.425 2.256 -9.829 1.00 64.12 239 ALA A C 1
ATOM 1883 O O . ALA A 1 239 ? 21.296 1.822 -10.965 1.00 64.12 239 ALA A O 1
ATOM 1884 N N . THR A 1 240 ? 22.646 2.439 -9.316 1.00 50.31 240 THR A N 1
ATOM 1885 C CA . THR A 1 240 ? 23.887 2.312 -10.109 1.00 50.31 240 THR A CA 1
ATOM 1886 C C . THR A 1 240 ? 24.450 0.896 -10.159 1.00 50.31 240 THR A C 1
ATOM 1888 O O . THR A 1 240 ? 25.411 0.651 -10.886 1.00 50.31 240 THR A O 1
ATOM 1891 N N . SER A 1 241 ? 23.869 -0.062 -9.431 1.00 51.44 241 SER A N 1
ATOM 1892 C CA . SER A 1 241 ? 24.247 -1.474 -9.534 1.00 51.44 241 SER A CA 1
ATOM 1893 C C . SER A 1 241 ? 23.274 -2.221 -10.450 1.00 51.44 241 SER A C 1
ATOM 1895 O O . SER A 1 241 ? 22.073 -2.269 -10.187 1.00 51.44 241 SER A O 1
ATOM 1897 N N . GLY A 1 242 ? 23.779 -2.846 -11.521 1.00 50.25 242 GLY A N 1
ATOM 1898 C CA . GLY A 1 242 ? 22.933 -3.550 -12.502 1.00 50.25 242 GLY A CA 1
ATOM 1899 C C . GLY A 1 242 ? 22.075 -4.673 -11.898 1.00 50.25 242 GLY A C 1
ATOM 1900 O O . GLY A 1 242 ? 20.997 -4.974 -12.397 1.00 50.25 242 GLY A O 1
ATOM 1901 N N . VAL A 1 243 ? 22.521 -5.236 -10.772 1.00 53.44 243 VAL A N 1
ATOM 1902 C CA . VAL A 1 243 ? 21.814 -6.264 -9.998 1.00 53.44 243 VAL A CA 1
ATOM 1903 C C . VAL A 1 243 ? 20.584 -5.694 -9.269 1.00 53.44 243 VAL A C 1
ATOM 1905 O O . VAL A 1 243 ? 19.553 -6.355 -9.239 1.00 53.44 243 VAL A O 1
ATOM 1908 N N . SER A 1 244 ? 20.639 -4.453 -8.761 1.00 68.00 244 SER A N 1
ATOM 1909 C CA . SER A 1 244 ? 19.468 -3.792 -8.153 1.00 68.00 244 SER A CA 1
ATOM 1910 C C . SER A 1 244 ? 18.491 -3.251 -9.198 1.00 68.00 244 SER A C 1
ATOM 1912 O O . SER A 1 244 ? 17.286 -3.266 -8.966 1.00 68.00 244 SER A O 1
ATOM 1914 N N . GLN A 1 245 ? 18.977 -2.824 -10.372 1.00 75.31 245 GLN A N 1
ATOM 1915 C CA . GLN A 1 245 ? 18.113 -2.269 -11.419 1.00 75.31 245 GLN A CA 1
ATOM 1916 C C . GLN A 1 245 ? 17.091 -3.280 -11.949 1.00 75.31 245 GLN A C 1
ATOM 1918 O O . GLN A 1 245 ? 15.927 -2.925 -12.126 1.00 75.31 245 GLN A O 1
ATOM 1923 N N . ASN A 1 246 ? 17.509 -4.527 -12.183 1.00 84.88 246 ASN A N 1
ATOM 1924 C CA . ASN A 1 246 ? 16.628 -5.554 -12.743 1.00 84.88 246 ASN A CA 1
ATOM 1925 C C . ASN A 1 246 ? 15.552 -6.011 -11.752 1.00 84.88 246 ASN A C 1
ATOM 1927 O O . ASN A 1 246 ? 14.408 -6.205 -12.159 1.00 84.88 246 ASN A O 1
ATOM 1931 N N . ASP A 1 247 ? 15.885 -6.140 -10.466 1.00 89.50 247 ASP A N 1
ATOM 1932 C CA . ASP A 1 247 ? 14.913 -6.504 -9.426 1.00 89.50 247 ASP A CA 1
ATOM 1933 C C . ASP A 1 247 ? 13.895 -5.387 -9.203 1.00 89.50 247 ASP A C 1
ATOM 1935 O O . ASP A 1 247 ? 12.690 -5.635 -9.109 1.00 89.50 247 ASP A O 1
ATOM 1939 N N . LEU A 1 248 ? 14.383 -4.143 -9.165 1.00 89.25 248 LEU A N 1
ATOM 1940 C CA . LEU A 1 248 ? 13.557 -2.949 -9.051 1.00 89.25 248 LEU A CA 1
ATOM 1941 C C . LEU A 1 248 ? 12.593 -2.829 -10.236 1.00 89.25 248 LEU A C 1
ATOM 1943 O O . LEU A 1 248 ? 11.406 -2.591 -10.027 1.00 89.25 248 LEU A O 1
ATOM 1947 N N . LEU A 1 249 ? 13.086 -3.023 -11.465 1.00 90.06 249 LEU A N 1
ATOM 1948 C CA . LEU A 1 249 ? 12.255 -3.041 -12.670 1.00 90.06 249 LEU A CA 1
ATOM 1949 C C . LEU A 1 249 ? 11.250 -4.198 -12.640 1.00 90.06 249 LEU A C 1
ATOM 1951 O O . LEU A 1 249 ? 10.078 -4.014 -12.937 1.00 90.06 249 LEU A O 1
ATOM 1955 N N . SER A 1 250 ? 11.675 -5.400 -12.267 1.00 92.19 250 SER A N 1
ATOM 1956 C CA . SER A 1 250 ? 10.782 -6.563 -12.237 1.00 92.19 250 SER A CA 1
ATOM 1957 C C . SER A 1 250 ? 9.657 -6.386 -11.207 1.00 92.19 250 SER A C 1
ATOM 1959 O O . SER A 1 250 ? 8.499 -6.675 -11.508 1.00 92.19 250 SER A O 1
ATOM 1961 N N . SER A 1 251 ? 9.963 -5.817 -10.038 1.00 93.81 251 SER A N 1
ATOM 1962 C CA . SER A 1 251 ? 8.965 -5.490 -9.006 1.00 93.81 251 SER A CA 1
ATOM 1963 C C . SER A 1 251 ? 8.011 -4.386 -9.443 1.00 93.81 251 SER A C 1
ATOM 1965 O O . SER A 1 251 ? 6.801 -4.487 -9.237 1.00 93.81 251 SER A O 1
ATOM 1967 N N . SER A 1 252 ? 8.531 -3.326 -10.073 1.00 94.69 252 SER A N 1
ATOM 1968 C CA . SER A 1 252 ? 7.690 -2.227 -10.547 1.00 94.69 252 SER A CA 1
ATOM 1969 C C . SER A 1 252 ? 6.750 -2.677 -11.664 1.00 94.69 252 SER A C 1
ATOM 1971 O O . SER A 1 252 ? 5.588 -2.275 -11.680 1.00 94.69 252 SER A O 1
ATOM 1973 N N . LEU A 1 253 ? 7.212 -3.554 -12.561 1.00 95.12 253 LEU A N 1
ATOM 1974 C CA . LEU A 1 253 ? 6.390 -4.146 -13.614 1.00 95.12 253 LEU A CA 1
ATOM 1975 C C . LEU A 1 253 ? 5.344 -5.116 -13.058 1.00 95.12 253 LEU A C 1
ATOM 1977 O O . LEU A 1 253 ? 4.219 -5.120 -13.555 1.00 95.12 253 LEU A O 1
ATOM 1981 N N . TYR A 1 254 ? 5.677 -5.898 -12.026 1.00 96.38 254 TYR A N 1
ATOM 1982 C CA . TYR A 1 254 ? 4.710 -6.747 -11.324 1.00 96.38 254 TYR A CA 1
ATOM 1983 C C . TYR A 1 254 ? 3.558 -5.911 -10.750 1.00 96.38 254 TYR A C 1
ATOM 1985 O O . TYR A 1 254 ? 2.389 -6.210 -11.010 1.00 96.38 254 TYR A O 1
ATOM 1993 N N . PHE A 1 255 ? 3.869 -4.807 -10.064 1.00 97.00 255 PHE A N 1
ATOM 1994 C CA . PHE A 1 255 ? 2.830 -3.934 -9.523 1.00 97.00 255 PHE A CA 1
ATOM 1995 C C . PHE A 1 255 ? 2.073 -3.172 -10.617 1.00 97.00 255 PHE A C 1
ATOM 1997 O O . PHE A 1 255 ? 0.847 -3.104 -10.586 1.00 97.00 255 PHE A O 1
ATOM 2004 N N . LEU A 1 256 ? 2.760 -2.665 -11.647 1.00 97.25 256 LEU A N 1
ATOM 2005 C CA . LEU A 1 256 ? 2.097 -2.022 -12.784 1.00 97.25 256 LEU A CA 1
ATOM 2006 C C . LEU A 1 256 ? 1.123 -2.979 -13.481 1.00 97.25 256 LEU A C 1
ATOM 2008 O O . LEU A 1 256 ? 0.019 -2.581 -13.840 1.00 9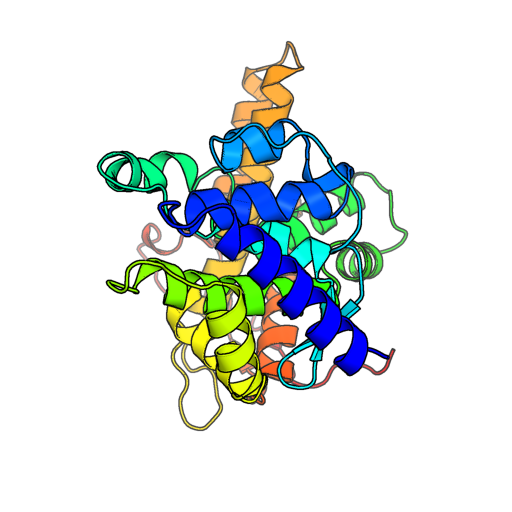7.25 256 LEU A O 1
ATOM 2012 N N . LYS A 1 257 ? 1.494 -4.252 -13.633 1.00 96.75 257 LYS A N 1
ATOM 2013 C CA . LYS A 1 257 ? 0.611 -5.281 -14.182 1.00 96.75 257 LYS A CA 1
ATOM 2014 C C . LYS A 1 257 ? -0.645 -5.462 -13.333 1.00 96.75 257 LYS A C 1
ATOM 2016 O O . LYS A 1 257 ? -1.742 -5.492 -13.888 1.00 96.75 257 LYS A O 1
ATOM 2021 N N . TYR A 1 258 ? -0.491 -5.547 -12.012 1.00 97.50 258 TYR A N 1
ATOM 2022 C CA . TYR A 1 258 ? -1.616 -5.598 -11.080 1.00 97.50 258 TYR A CA 1
ATOM 2023 C C . TYR A 1 258 ? -2.546 -4.387 -11.254 1.00 97.50 258 TYR A C 1
ATOM 2025 O O . TYR A 1 258 ? -3.752 -4.560 -11.432 1.00 97.50 258 TYR A O 1
ATOM 2033 N N . LEU A 1 259 ? -1.983 -3.176 -11.307 1.00 98.00 259 LEU A N 1
ATOM 2034 C CA . LEU A 1 259 ? -2.732 -1.929 -11.487 1.00 98.00 259 LEU A CA 1
ATOM 2035 C C . LEU A 1 259 ? -3.507 -1.896 -12.812 1.00 98.00 259 LEU A C 1
ATOM 2037 O O . LEU A 1 259 ? -4.677 -1.520 -12.833 1.00 98.00 259 LEU A O 1
ATOM 2041 N N . LEU A 1 260 ? -2.889 -2.319 -13.920 1.00 97.81 260 LEU A N 1
ATOM 2042 C CA . LEU A 1 260 ? -3.571 -2.384 -15.216 1.00 97.81 260 LEU A CA 1
ATOM 2043 C C . LEU A 1 260 ? -4.694 -3.424 -15.207 1.00 97.81 260 LEU A C 1
ATOM 2045 O O . LEU A 1 260 ? -5.783 -3.169 -15.718 1.00 97.81 260 LEU A O 1
ATOM 2049 N N . HIS A 1 261 ? -4.441 -4.587 -14.607 1.00 97.25 261 HIS A N 1
ATOM 2050 C CA . HIS A 1 261 ? -5.416 -5.663 -14.509 1.00 97.25 261 HIS A CA 1
ATOM 2051 C C . HIS A 1 261 ? -6.638 -5.252 -13.678 1.00 97.25 261 HIS A C 1
ATOM 2053 O O . HIS A 1 261 ? -7.762 -5.275 -14.188 1.00 97.25 261 HIS A O 1
ATOM 2059 N N . LYS A 1 262 ? -6.411 -4.840 -12.426 1.00 97.56 262 LYS A N 1
ATOM 2060 C CA . LYS A 1 262 ? -7.466 -4.500 -11.467 1.00 97.56 262 LYS A CA 1
ATOM 2061 C C . LYS A 1 262 ? -8.136 -3.157 -11.750 1.00 97.56 262 LYS A C 1
ATOM 2063 O O . LYS A 1 262 ? -9.311 -3.007 -11.451 1.00 97.56 262 LYS A O 1
ATOM 2068 N N . GLY A 1 263 ? -7.445 -2.218 -12.397 1.00 97.31 263 GLY A N 1
ATOM 2069 C CA . GLY A 1 263 ? -8.026 -0.960 -12.885 1.00 97.31 263 GLY A CA 1
ATOM 2070 C C . GLY A 1 263 ? -8.804 -1.086 -14.202 1.00 97.31 263 GLY A C 1
ATOM 2071 O O . GLY A 1 263 ? -9.256 -0.072 -14.744 1.00 97.31 263 GLY A O 1
ATOM 2072 N N . GLU A 1 264 ? -8.926 -2.307 -14.740 1.00 96.69 264 GLU A N 1
ATOM 2073 C CA . GLU A 1 264 ? -9.547 -2.608 -16.036 1.00 96.69 264 GLU A CA 1
ATOM 2074 C C . GLU A 1 264 ? -8.960 -1.773 -17.196 1.00 96.69 264 GLU A C 1
ATOM 2076 O O . GLU A 1 264 ? -9.667 -1.353 -18.115 1.00 96.69 264 GLU A O 1
ATOM 2081 N N . LEU A 1 265 ? -7.649 -1.521 -17.154 1.00 96.88 265 LEU A N 1
ATOM 2082 C CA . LEU A 1 265 ? -6.916 -0.766 -18.168 1.00 96.88 265 LEU A CA 1
ATOM 2083 C C . LEU A 1 265 ? -6.338 -1.690 -19.244 1.00 96.88 265 LEU A C 1
ATOM 2085 O O . LEU A 1 265 ? -6.039 -2.864 -19.015 1.00 96.88 265 LEU A O 1
ATOM 2089 N N . ASN A 1 266 ? -6.152 -1.140 -20.439 1.00 96.38 266 ASN A N 1
ATOM 2090 C CA . ASN A 1 266 ? -5.465 -1.813 -21.531 1.00 96.38 266 ASN A CA 1
ATOM 2091 C C . ASN A 1 266 ? -3.987 -2.043 -21.191 1.00 96.38 266 ASN A C 1
ATOM 2093 O O . ASN A 1 266 ? -3.370 -1.267 -20.459 1.00 96.38 266 ASN A O 1
ATOM 2097 N N . GLY A 1 267 ? -3.409 -3.098 -21.773 1.00 94.56 267 GLY A N 1
ATOM 2098 C CA . GLY A 1 267 ? -1.965 -3.315 -21.720 1.00 94.56 267 GLY A CA 1
ATOM 2099 C C . GLY A 1 267 ? -1.204 -2.165 -22.383 1.00 94.56 267 GLY A C 1
ATOM 2100 O O . GLY A 1 267 ? -1.711 -1.518 -23.301 1.00 94.56 267 GLY A O 1
ATOM 2101 N N . VAL A 1 268 ? 0.022 -1.926 -21.929 1.00 94.62 268 VAL A N 1
ATOM 2102 C CA . VAL A 1 268 ? 0.866 -0.820 -22.399 1.00 94.62 268 VAL A CA 1
ATOM 2103 C C . VAL A 1 268 ? 2.211 -1.327 -22.899 1.00 94.62 268 VAL A C 1
ATOM 2105 O O . VAL A 1 268 ? 2.717 -2.356 -22.450 1.00 94.62 268 VAL A O 1
ATOM 2108 N N . CYS A 1 269 ? 2.810 -0.583 -23.824 1.00 93.88 269 CYS A N 1
ATOM 2109 C CA . CYS A 1 269 ? 4.179 -0.789 -24.278 1.00 93.88 269 CYS A CA 1
ATOM 2110 C C . CYS A 1 269 ? 4.935 0.533 -24.151 1.00 93.88 269 CYS A C 1
ATOM 2112 O O . CYS A 1 269 ? 4.469 1.555 -24.655 1.00 93.88 269 CYS A O 1
ATOM 2114 N N . PHE A 1 270 ? 6.066 0.535 -23.451 1.00 92.75 270 PHE A N 1
ATOM 2115 C CA . PHE A 1 270 ? 6.831 1.753 -23.189 1.00 92.75 270 PHE A CA 1
ATOM 2116 C C . PHE A 1 270 ? 8.307 1.455 -22.956 1.00 92.75 270 PHE A C 1
ATOM 2118 O O . PHE A 1 270 ? 8.683 0.330 -22.647 1.00 92.75 270 PHE A O 1
ATOM 2125 N N . LYS A 1 271 ? 9.154 2.478 -23.086 1.00 89.38 271 LYS A N 1
ATOM 2126 C CA . LYS A 1 271 ? 10.573 2.401 -22.722 1.00 89.38 271 LYS A CA 1
ATOM 2127 C C . LYS A 1 271 ? 10.752 2.938 -21.303 1.00 89.38 271 LYS A C 1
ATOM 2129 O O . LYS A 1 271 ? 10.504 4.131 -21.100 1.00 89.38 271 LYS A O 1
ATOM 2134 N N . PRO A 1 272 ? 11.164 2.115 -20.326 1.00 86.75 272 PRO A N 1
ATOM 2135 C CA . PRO A 1 272 ? 11.420 2.607 -18.981 1.00 86.75 272 PRO A CA 1
ATOM 2136 C C . PRO A 1 272 ? 12.558 3.638 -18.973 1.00 86.75 272 PRO A C 1
ATOM 2138 O O . PRO A 1 272 ? 13.474 3.589 -19.803 1.00 86.75 272 PRO A O 1
ATOM 2141 N N . TYR A 1 273 ? 12.530 4.569 -18.016 1.00 80.19 273 TYR A N 1
ATOM 2142 C CA . TYR A 1 273 ? 13.678 5.446 -17.787 1.00 80.19 273 TYR A CA 1
ATOM 2143 C C . TYR A 1 273 ? 14.863 4.630 -17.261 1.00 80.19 273 TYR A C 1
ATOM 2145 O O . TYR A 1 273 ? 14.691 3.746 -16.414 1.00 80.19 273 TYR A O 1
ATOM 2153 N N . LYS A 1 274 ? 16.072 4.962 -17.729 1.00 73.12 274 LYS A N 1
ATOM 2154 C CA . LYS A 1 274 ? 17.318 4.346 -17.252 1.00 73.12 274 LYS A CA 1
ATOM 2155 C C . LYS A 1 274 ? 17.587 4.663 -15.780 1.00 73.12 274 LYS A C 1
ATOM 2157 O O . LYS A 1 274 ? 18.067 3.800 -15.054 1.00 73.12 274 LYS A O 1
ATOM 2162 N N . ASN A 1 275 ? 17.238 5.872 -15.337 1.00 71.19 275 ASN A N 1
ATOM 2163 C CA . ASN A 1 275 ? 17.272 6.268 -13.935 1.00 71.19 275 ASN A CA 1
ATOM 2164 C C . ASN A 1 275 ? 15.842 6.577 -13.442 1.00 71.19 275 ASN A C 1
ATOM 2166 O O . ASN A 1 275 ? 15.173 7.430 -14.031 1.00 71.19 275 ASN A O 1
ATOM 2170 N N . PRO A 1 276 ? 15.347 5.922 -12.373 1.00 63.25 276 PRO A N 1
ATOM 2171 C CA . PRO A 1 276 ? 14.021 6.214 -11.821 1.00 63.25 276 PRO A CA 1
ATOM 2172 C C . PRO A 1 276 ? 13.899 7.623 -11.204 1.00 63.25 276 PRO A C 1
ATOM 2174 O O . PRO A 1 276 ? 12.788 8.117 -11.021 1.00 63.25 276 PRO A O 1
ATOM 2177 N N . PHE A 1 277 ? 15.015 8.314 -10.945 1.00 67.25 277 PHE A N 1
ATOM 2178 C CA . PHE A 1 277 ? 15.081 9.702 -10.464 1.00 67.25 277 PHE A CA 1
ATOM 2179 C C . PHE A 1 277 ? 15.163 10.730 -11.608 1.00 67.25 277 PHE A C 1
ATOM 2181 O O . PHE A 1 277 ? 15.748 11.799 -11.447 1.00 67.25 277 PHE A O 1
ATOM 2188 N N . TRP A 1 278 ? 14.549 10.420 -12.754 1.00 56.59 278 TRP A N 1
ATOM 2189 C CA . TRP A 1 278 ? 14.593 11.164 -14.024 1.00 56.59 278 TRP A CA 1
ATOM 2190 C C . TRP A 1 278 ? 14.372 12.687 -13.938 1.00 56.59 278 TRP A C 1
ATOM 2192 O O . TRP A 1 278 ? 14.788 13.398 -14.842 1.00 56.59 278 TRP A O 1
ATOM 2202 N N . MET A 1 279 ? 13.778 13.219 -12.861 1.00 49.50 279 MET A N 1
ATOM 2203 C CA . MET A 1 279 ? 13.686 14.672 -12.628 1.00 49.50 279 MET A CA 1
ATOM 2204 C C . MET A 1 279 ? 15.055 15.374 -12.529 1.00 49.50 279 MET A C 1
ATOM 2206 O O . MET A 1 279 ? 15.110 16.596 -12.631 1.00 49.50 279 MET A O 1
ATOM 2210 N N . PHE A 1 280 ? 16.147 14.622 -12.364 1.00 45.44 280 PHE A N 1
ATOM 2211 C CA . PHE A 1 280 ? 17.523 15.130 -12.387 1.00 45.44 280 PHE A CA 1
ATOM 2212 C C . PHE A 1 280 ? 18.300 14.754 -13.659 1.00 45.44 280 PHE A C 1
ATOM 2214 O O . PHE A 1 280 ? 19.467 15.118 -13.789 1.00 45.44 280 PHE A O 1
ATOM 2221 N N . ASP A 1 281 ? 17.673 14.036 -14.594 1.00 41.91 281 ASP A N 1
ATOM 2222 C CA . ASP A 1 281 ? 18.284 13.604 -15.849 1.00 41.91 281 ASP A CA 1
ATOM 2223 C C . ASP A 1 281 ? 17.758 14.510 -16.977 1.00 41.91 281 ASP A C 1
ATOM 2225 O O . ASP A 1 281 ? 16.601 14.423 -17.387 1.00 41.91 281 ASP A O 1
ATOM 2229 N N . PHE A 1 282 ? 18.593 15.435 -17.465 1.00 41.31 282 PHE A N 1
ATOM 2230 C CA . PHE A 1 282 ? 18.216 16.450 -18.469 1.00 41.31 282 PHE A CA 1
ATOM 2231 C C . PHE A 1 282 ? 17.787 15.856 -19.830 1.00 41.31 282 PHE A C 1
ATOM 2233 O O . PHE A 1 282 ? 17.302 16.578 -20.701 1.00 41.31 282 PHE A O 1
ATOM 2240 N N . ALA A 1 283 ? 17.919 14.540 -20.017 1.00 43.25 283 ALA A N 1
ATOM 2241 C CA . ALA A 1 283 ? 17.444 13.801 -21.178 1.00 43.25 283 ALA A CA 1
ATOM 2242 C C . ALA A 1 283 ? 16.189 12.982 -20.816 1.00 43.25 283 ALA A C 1
ATOM 2244 O O . ALA A 1 283 ? 16.257 11.774 -20.611 1.00 43.25 283 ALA A O 1
ATOM 2245 N N . GLY A 1 284 ? 15.026 13.638 -20.763 1.00 44.72 284 GLY A N 1
ATOM 2246 C CA . GLY A 1 284 ? 13.712 13.056 -20.430 1.00 44.72 284 GLY A CA 1
ATOM 2247 C C . GLY A 1 284 ? 13.135 12.031 -21.425 1.00 44.72 284 GLY A C 1
ATOM 2248 O O . GLY A 1 284 ? 11.919 11.943 -21.582 1.00 44.72 284 GLY A O 1
ATOM 2249 N N . TRP A 1 285 ? 13.975 11.248 -22.098 1.00 46.56 285 TRP A N 1
ATOM 2250 C CA . TRP A 1 285 ? 13.572 10.215 -23.048 1.00 46.56 285 TRP A CA 1
ATOM 2251 C C . TRP A 1 285 ? 13.715 8.835 -22.396 1.00 46.56 285 TRP A C 1
ATOM 2253 O O . TRP A 1 285 ? 14.710 8.553 -21.733 1.00 46.56 285 TRP A O 1
ATOM 2263 N N . GLY A 1 286 ? 12.724 7.953 -22.560 1.00 55.19 286 GLY A N 1
ATOM 2264 C CA . GLY A 1 286 ? 12.862 6.549 -22.164 1.00 55.19 286 GLY A CA 1
ATOM 2265 C C . GLY A 1 286 ? 14.024 5.917 -22.934 1.00 55.19 286 GLY A C 1
ATOM 2266 O O . GLY A 1 286 ? 13.966 5.807 -24.158 1.00 55.19 286 GLY A O 1
ATOM 2267 N N . THR A 1 287 ? 15.098 5.565 -22.232 1.00 57.94 287 THR A N 1
ATOM 2268 C CA . THR A 1 287 ? 16.371 5.115 -22.823 1.00 57.94 287 THR A CA 1
ATOM 2269 C C . THR A 1 287 ? 16.627 3.615 -22.657 1.00 57.94 287 THR A C 1
ATOM 2271 O O . THR A 1 287 ? 17.663 3.131 -23.105 1.00 57.94 287 THR A O 1
ATOM 2274 N N . GLY A 1 288 ? 15.702 2.874 -22.034 1.00 64.44 288 GLY A N 1
ATOM 2275 C CA . GLY A 1 288 ? 15.739 1.411 -21.957 1.00 64.44 288 GLY A CA 1
ATOM 2276 C C . GLY A 1 288 ? 15.117 0.706 -23.168 1.00 64.44 288 GLY A C 1
ATOM 2277 O O . GLY A 1 288 ? 14.505 1.336 -24.038 1.00 64.44 288 GLY A O 1
ATOM 2278 N N . GLU A 1 289 ? 15.245 -0.622 -23.194 1.00 76.38 289 GLU A N 1
ATOM 2279 C CA . GLU A 1 289 ? 14.511 -1.474 -24.135 1.00 76.38 289 GLU A CA 1
ATOM 2280 C C . GLU A 1 289 ? 12.993 -1.345 -23.915 1.00 76.38 289 GLU A C 1
ATOM 2282 O O . GLU A 1 289 ? 12.552 -1.192 -22.769 1.00 76.38 289 GLU A O 1
ATOM 2287 N N . PRO A 1 290 ? 12.168 -1.382 -24.980 1.00 82.50 290 PRO A N 1
ATOM 2288 C CA . PRO A 1 290 ? 10.720 -1.412 -24.833 1.00 82.50 290 PRO A CA 1
ATOM 2289 C C . PRO A 1 290 ? 10.271 -2.611 -23.996 1.00 82.50 290 PRO A C 1
ATOM 2291 O O . PRO A 1 290 ? 10.635 -3.752 -24.272 1.00 82.50 290 PRO A O 1
ATOM 2294 N N . VAL A 1 291 ? 9.422 -2.349 -23.009 1.00 87.00 291 VAL A N 1
ATOM 2295 C CA . VAL A 1 291 ? 8.758 -3.365 -22.199 1.00 87.00 291 VAL A CA 1
ATOM 2296 C C . VAL A 1 291 ? 7.274 -3.350 -22.523 1.00 87.00 291 VAL A C 1
ATOM 2298 O O . VAL A 1 291 ? 6.648 -2.292 -22.606 1.00 87.00 291 VAL A O 1
ATOM 2301 N N . ARG A 1 292 ? 6.708 -4.545 -22.679 1.00 90.12 292 ARG A N 1
ATOM 2302 C CA . ARG A 1 292 ? 5.273 -4.760 -22.824 1.00 90.12 292 ARG A CA 1
ATOM 2303 C C . ARG A 1 292 ? 4.707 -5.289 -21.513 1.00 90.12 292 ARG A C 1
ATOM 2305 O O . ARG A 1 292 ? 5.182 -6.297 -20.997 1.00 90.12 292 ARG A O 1
ATOM 2312 N N . VAL A 1 293 ? 3.685 -4.616 -20.998 1.00 88.19 293 VAL A N 1
ATOM 2313 C CA . VAL A 1 293 ? 2.933 -5.046 -19.818 1.00 88.19 293 VAL A CA 1
ATOM 2314 C C . VAL A 1 293 ? 1.513 -5.352 -20.261 1.00 88.19 293 VAL A C 1
ATOM 2316 O O . VAL A 1 293 ? 0.723 -4.451 -20.544 1.00 88.19 293 VAL A O 1
ATOM 2319 N N . ASP A 1 294 ? 1.204 -6.640 -20.363 1.00 86.62 294 ASP A N 1
ATOM 2320 C CA . ASP A 1 294 ? -0.131 -7.102 -20.719 1.00 86.62 294 ASP A CA 1
ATOM 2321 C C . ASP A 1 294 ? -1.071 -7.063 -19.508 1.00 86.62 294 ASP A C 1
ATOM 2323 O O . ASP A 1 294 ? -0.675 -7.337 -18.375 1.00 86.62 294 ASP A O 1
ATOM 2327 N N . ARG A 1 295 ? -2.356 -6.804 -19.771 1.00 75.69 295 ARG A N 1
ATOM 2328 C CA . ARG A 1 295 ? -3.436 -6.865 -18.769 1.00 75.69 295 ARG A CA 1
ATOM 2329 C C . ARG A 1 295 ? -3.632 -8.276 -18.187 1.00 75.69 295 ARG A C 1
ATOM 2331 O O . ARG A 1 295 ? -4.203 -8.431 -17.109 1.00 75.69 295 ARG A O 1
ATOM 2338 N N . VAL A 1 296 ? -3.226 -9.316 -18.919 1.00 65.38 296 VAL A N 1
ATOM 2339 C CA . VAL A 1 296 ? -3.544 -10.711 -18.588 1.00 65.38 296 VAL A CA 1
ATOM 2340 C C . VAL A 1 296 ? -2.531 -11.269 -17.589 1.00 65.38 296 VAL A C 1
ATOM 2342 O O . VAL A 1 296 ? -1.325 -11.323 -17.847 1.00 65.38 296 VAL A O 1
ATOM 2345 N N . VAL A 1 297 ? -3.024 -11.714 -16.437 1.00 54.72 297 VAL A N 1
ATOM 2346 C CA . VAL A 1 297 ? -2.264 -12.542 -15.496 1.00 54.72 297 VAL A CA 1
ATOM 2347 C C . VAL A 1 297 ? -2.324 -13.983 -16.018 1.00 54.72 297 VAL A C 1
ATOM 2349 O O . VAL A 1 297 ? -3.425 -14.435 -16.334 1.00 54.72 297 VAL A O 1
ATOM 2352 N N . PRO A 1 298 ? -1.198 -14.709 -16.177 1.00 38.38 298 PRO A N 1
ATOM 2353 C CA . PRO A 1 298 ? -1.259 -16.155 -16.343 1.00 38.38 298 PRO A CA 1
ATOM 2354 C C . PRO A 1 298 ? -2.063 -16.717 -15.174 1.00 38.38 298 PRO A C 1
ATOM 2356 O O . PRO A 1 298 ? -1.802 -16.344 -14.032 1.00 38.38 298 PRO A O 1
ATOM 2359 N N . SER A 1 299 ? -3.062 -17.546 -15.460 1.00 37.19 299 SER A N 1
ATOM 2360 C CA . SER A 1 299 ? -3.793 -18.279 -14.427 1.00 37.19 299 SER A CA 1
ATOM 2361 C C . SER A 1 299 ? -2.797 -18.981 -13.501 1.00 37.19 299 SER A C 1
ATOM 2363 O O . SER A 1 299 ? -1.909 -19.677 -14.003 1.00 37.19 299 SER A O 1
ATOM 2365 N N . ALA A 1 300 ? -2.934 -18.740 -12.194 1.00 35.72 300 ALA A N 1
ATOM 2366 C CA . ALA A 1 300 ? -2.263 -19.516 -11.155 1.00 35.72 300 ALA A CA 1
ATOM 2367 C C . ALA A 1 300 ? -2.673 -20.993 -11.235 1.00 35.72 300 ALA A C 1
ATOM 2369 O O . ALA A 1 300 ? -3.841 -21.253 -11.615 1.00 35.72 300 ALA A O 1
#

Secondary structure (DSSP, 8-state):
-HHHHHHHHHHHHHHHHHH-TT--HHHHHHHHHTTS-GGGGSHHHHHHHTS-------TT-SEEEETTEEEEHHHHHHHHHHHSPPPGGGGGGGGGGGGGTTT-HHHHHHHHHHHHHTTT-SSSHHHHHHHHS-HHHHHHHHHHHHHHHHHHH---SS--HHHHHHHHHTS-HHHHHHHHHHHTT---EETTEES-HHHHHHHHHHHHHHHHHHHHHHHHTT-S-HHHHHHHHHHHHTT-SHHHHHHHHHHHHHHHHHHHHHTTPPPEEE---SSTTGGG-S--S--SPPEEE-SPPPP-

Sequence (300 aa):
MLEENRERALQFIAGIEAEMLDASAYQIANELRRYTRKSYNNLQFAIATLSPQDYRGSQLDLAVDLSGEEIDLAHFIASLSDRVALPGLAAAVDFATAWTAKHSSWSGDLGQAIDDWRKDKFTSFQAALNADASYVDLASNIAAFQVGEILNRSDDRPVSIAKVIRDYHRIRYPEHVRDFIRDELGGAIELNTLSNPQKVEAKIRRSIAIFLAFLEMQRLGKSPDKPEAIERAAKILAATSGVSQNDLLSSSLYFLKYLLHKGELNGVCFKPYKNPFWMFDFAGWGTGEPVRVDRVVPSA

Foldseek 3Di:
DQAVLLVQLLVVLVVLCVVVQQDAPLVSLLQVLLQDDPVLQDPLLCLLLVHRRHRDYHSQQDWHDFLNDTARRNLLSSLLNLLAADDDPSSVCNVVSVLLVSNNVLLLLLLQLVVCVVVVVDPDSVVSCCVSVNLNSLLSNLLSNQLNVCSNPDPDGPDRSSVSSVVRRVHHQLVSLVCCCCPVQVFDADPLAGPPVLSSLLSSLQSNLSNNLSVLVVCVVVDPPPPVSNVVNVCSNQVVDPSNVVSSSVSSLVSVLSSSQRNVGAKDKAQHAPGSVCVPPPPPHRPHDIDTRGNDDPDD

Radius of gyration: 19.2 Å; chains: 1; bounding box: 50×42×48 Å

pLDDT: mean 83.86, std 15.4, range [35.72, 98.44]

InterPro domains:
  IPR059823 YkzU-like domain [PF27189] (94-205)

Organism: NCBI:txid2064643